Protein AF-A0A352RSX2-F1 (afdb_monomer_lite)

pLDDT: mean 85.26, std 9.66, range [48.06, 96.56]

Sequence (195 aa):
MPMGDIIKSFEAGVGGTLGHIALVIGLGTMLGKMMAESGGAERIALTLIDFFGEKNVHWAMVVIAFIVGLPVFFEVGFVLLVPIAFNVAKRTNTSMVLVGIPMVAGLSVVHGLIPPHPAALLAVQAYGADMGKTIMYALIVGVPTAAIAGPLFAKLIDRHVKLPEVNPLAAQFTEEAENIKGTRQLPGFGITIFT

Structure (mmCIF, N/CA/C/O backbone):
data_AF-A0A352RSX2-F1
#
_entry.id   AF-A0A352RSX2-F1
#
loop_
_atom_site.group_PDB
_atom_site.id
_atom_site.type_symbol
_atom_site.label_atom_id
_atom_site.label_alt_id
_atom_site.label_comp_id
_atom_site.label_asym_id
_atom_site.label_entity_id
_atom_site.label_seq_id
_atom_site.pdbx_PDB_ins_code
_atom_site.Cartn_x
_atom_site.Cartn_y
_atom_site.Cartn_z
_atom_site.occupancy
_atom_site.B_iso_or_equiv
_atom_site.auth_seq_id
_atom_site.auth_comp_id
_atom_site.auth_asym_id
_atom_site.auth_atom_id
_atom_site.pdbx_PDB_model_num
ATOM 1 N N . MET A 1 1 ? -35.067 12.597 22.510 1.00 65.81 1 MET A N 1
ATOM 2 C CA . MET A 1 1 ? -33.995 12.706 23.522 1.00 65.81 1 MET A CA 1
ATOM 3 C C . MET A 1 1 ? -33.934 14.144 24.020 1.00 65.81 1 MET A C 1
ATOM 5 O O . MET A 1 1 ? -34.037 15.037 23.185 1.00 65.81 1 MET A O 1
ATOM 9 N N . PRO A 1 2 ? -33.812 14.376 25.336 1.00 87.12 2 PRO A N 1
ATOM 10 C CA . PRO A 1 2 ? -33.518 15.690 25.912 1.00 87.12 2 PRO A CA 1
ATOM 11 C C . PRO A 1 2 ? -32.184 16.256 25.402 1.00 87.12 2 PRO A C 1
ATOM 13 O O . PRO A 1 2 ? -31.258 15.502 25.118 1.00 87.12 2 PRO A O 1
ATOM 16 N N . MET A 1 3 ? -32.062 17.583 25.313 1.00 83.38 3 MET A N 1
ATOM 17 C CA . MET A 1 3 ? -30.908 18.258 24.688 1.00 83.38 3 MET A CA 1
ATOM 18 C C . MET A 1 3 ? -29.563 17.924 25.370 1.00 83.38 3 MET A C 1
ATOM 20 O O . MET A 1 3 ? -28.564 17.699 24.694 1.00 83.38 3 MET A O 1
ATOM 24 N N . GLY A 1 4 ? -29.549 17.788 26.703 1.00 83.56 4 GLY A N 1
ATOM 25 C CA . GLY A 1 4 ? -28.352 17.392 27.460 1.00 83.56 4 GLY A CA 1
ATOM 26 C C . GLY A 1 4 ? -27.937 15.925 27.277 1.00 83.56 4 GLY A C 1
ATOM 27 O O . GLY A 1 4 ? -26.754 15.605 27.384 1.00 83.56 4 GLY A O 1
ATOM 28 N N . ASP A 1 5 ? -28.879 15.041 26.942 1.00 88.62 5 ASP A N 1
ATOM 29 C CA . ASP A 1 5 ? -28.589 13.619 26.725 1.00 88.62 5 ASP A CA 1
ATOM 30 C C . ASP A 1 5 ? -27.989 13.362 25.338 1.00 88.62 5 ASP A C 1
ATOM 32 O O . ASP A 1 5 ? -27.273 12.379 25.148 1.00 88.62 5 ASP A O 1
ATOM 36 N N . ILE A 1 6 ? -28.229 14.264 24.379 1.00 91.19 6 ILE A N 1
ATOM 37 C CA . ILE A 1 6 ? -27.616 14.214 23.044 1.00 91.19 6 ILE A CA 1
ATOM 38 C C . ILE A 1 6 ? -26.100 14.398 23.158 1.00 91.19 6 ILE A C 1
ATOM 40 O O . ILE A 1 6 ? -25.346 13.595 22.612 1.00 91.19 6 ILE A O 1
ATOM 44 N N . ILE A 1 7 ? -25.657 15.409 23.915 1.00 91.31 7 ILE A N 1
ATOM 45 C CA . ILE A 1 7 ? -24.230 15.695 24.124 1.00 91.31 7 ILE A CA 1
ATOM 46 C C . ILE A 1 7 ? -23.554 14.512 24.824 1.00 91.31 7 ILE A C 1
ATOM 48 O O . ILE A 1 7 ? -22.565 13.992 24.319 1.00 91.31 7 ILE A O 1
ATOM 52 N N . LYS A 1 8 ? -24.143 14.007 25.917 1.00 91.38 8 LYS A N 1
ATOM 53 C CA . LYS A 1 8 ? -23.610 12.838 26.636 1.00 91.38 8 LYS A CA 1
ATOM 54 C C . LYS A 1 8 ? -23.543 11.577 25.776 1.00 91.38 8 LYS A C 1
ATOM 56 O O . LYS A 1 8 ? -22.565 10.840 25.855 1.00 91.38 8 LYS A O 1
ATOM 61 N N . SER A 1 9 ? -24.563 11.313 24.959 1.00 91.75 9 SER A N 1
ATOM 62 C CA . SER A 1 9 ? -24.568 10.139 24.073 1.00 91.75 9 SER A CA 1
ATOM 63 C C . SER A 1 9 ? -23.474 10.241 23.011 1.00 91.75 9 SER A C 1
ATOM 65 O O . SER A 1 9 ? -22.806 9.251 22.713 1.00 91.75 9 SER A O 1
ATOM 67 N N . PHE A 1 10 ? -23.255 11.442 22.471 1.00 91.25 10 PHE A N 1
ATOM 68 C CA . PHE A 1 10 ? -22.177 11.702 21.525 1.00 91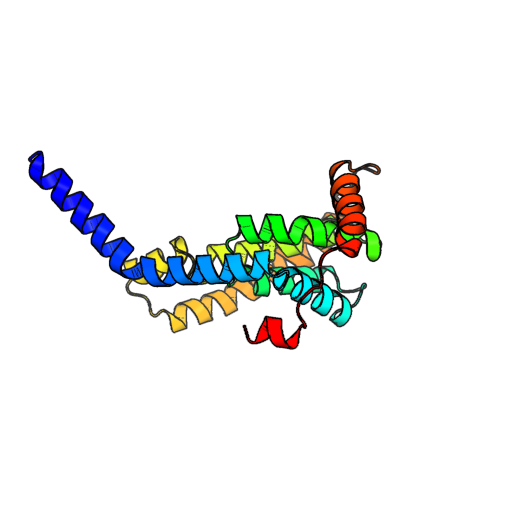.25 10 PHE A CA 1
ATOM 69 C C . PHE A 1 10 ? -20.799 11.536 22.177 1.00 91.25 10 PHE A C 1
ATOM 71 O O . PHE A 1 10 ? -19.967 10.798 21.654 1.00 91.25 10 PHE A O 1
ATOM 78 N N . GLU A 1 11 ? -20.573 12.156 23.338 1.00 91.50 11 GLU A N 1
ATOM 79 C CA . GLU A 1 11 ? -19.320 12.041 24.095 1.00 91.50 11 GLU A CA 1
ATOM 80 C C . GLU A 1 11 ? -19.005 10.588 24.458 1.00 91.50 11 GLU A C 1
ATOM 82 O O . GLU A 1 11 ? -17.869 10.151 24.293 1.00 91.50 11 GLU A O 1
ATOM 87 N N . ALA A 1 12 ? -20.003 9.814 24.891 1.00 89.69 12 ALA A N 1
ATOM 88 C CA . ALA A 1 12 ? -19.823 8.404 25.218 1.00 89.69 12 ALA A CA 1
ATOM 89 C C . ALA A 1 12 ? -19.479 7.564 23.976 1.00 89.69 12 ALA A C 1
ATOM 91 O O . ALA A 1 12 ? -18.555 6.751 24.020 1.00 89.69 12 ALA A O 1
ATOM 92 N N . GLY A 1 13 ? -20.184 7.774 22.857 1.00 87.94 13 GLY A N 1
ATOM 93 C CA . GLY A 1 13 ? -19.938 7.039 21.614 1.00 87.94 13 GLY A CA 1
ATOM 94 C C . GLY A 1 13 ? -18.572 7.357 21.001 1.00 87.94 13 GLY A C 1
ATOM 95 O O . GLY A 1 13 ? -17.783 6.454 20.706 1.00 87.94 13 GLY A O 1
ATOM 96 N N . VAL A 1 14 ? -18.258 8.646 20.857 1.00 88.00 14 VAL A N 1
ATOM 97 C CA . VAL A 1 14 ? -16.978 9.111 20.305 1.00 88.00 14 VAL A CA 1
ATOM 98 C C . VAL A 1 14 ? -15.828 8.794 21.256 1.00 88.00 14 VAL A C 1
ATOM 100 O O . VAL A 1 14 ? -14.809 8.267 20.815 1.00 88.00 14 VAL A O 1
ATOM 103 N N . GLY A 1 15 ? -15.993 9.049 22.555 1.00 87.19 15 GLY A N 1
ATOM 104 C CA . GLY A 1 15 ? -14.982 8.787 23.576 1.00 87.19 15 GLY A CA 1
ATOM 105 C C . GLY A 1 15 ? -14.645 7.304 23.712 1.00 87.19 15 GLY A C 1
ATOM 106 O O . GLY A 1 15 ? -13.470 6.957 23.782 1.00 87.19 15 GLY A O 1
ATOM 107 N N . GLY A 1 16 ? -15.647 6.419 23.667 1.00 85.12 16 GLY A N 1
ATOM 108 C CA . GLY A 1 16 ? -15.427 4.971 23.675 1.00 85.12 16 GLY A CA 1
ATOM 109 C C . GLY A 1 16 ? -14.670 4.489 22.435 1.00 85.12 16 GLY A C 1
ATOM 110 O O . GLY A 1 16 ? -13.712 3.725 22.550 1.00 85.12 16 GLY A O 1
ATOM 111 N N . THR A 1 17 ? -15.048 5.002 21.260 1.00 83.25 17 THR A N 1
ATOM 112 C CA . THR A 1 17 ? -14.392 4.665 19.990 1.00 83.25 17 THR A CA 1
ATOM 113 C C . THR A 1 17 ? -12.939 5.144 19.976 1.00 83.25 17 THR A C 1
ATOM 115 O O . THR A 1 17 ? -12.022 4.344 19.788 1.00 83.25 17 THR A O 1
ATOM 118 N N . LEU A 1 18 ? -12.708 6.436 20.235 1.00 84.31 18 LEU A N 1
ATOM 119 C CA . LEU A 1 18 ? -11.369 7.026 20.270 1.00 84.31 18 LEU A CA 1
ATOM 120 C C . LEU A 1 18 ? -10.504 6.406 21.368 1.00 84.31 18 LEU A C 1
ATOM 122 O O . LEU A 1 18 ? -9.339 6.131 21.114 1.00 84.31 18 LEU A O 1
ATOM 126 N N . GLY A 1 19 ? -11.050 6.110 22.548 1.00 81.88 19 GLY A N 1
ATOM 127 C CA . GLY A 1 19 ? -10.297 5.466 23.626 1.00 81.88 19 GLY A CA 1
ATOM 128 C C . GLY A 1 19 ? -9.659 4.135 23.209 1.00 81.88 19 GLY A C 1
ATOM 129 O O . GLY A 1 19 ? -8.552 3.829 23.642 1.00 81.88 19 GLY A O 1
ATOM 130 N N . HIS A 1 20 ? -10.316 3.376 22.326 1.00 74.62 20 HIS A N 1
ATOM 131 C CA . HIS A 1 20 ? -9.809 2.093 21.834 1.00 74.62 20 HIS A CA 1
ATOM 132 C C . HIS A 1 20 ? -8.826 2.213 20.663 1.00 74.62 20 HIS A C 1
ATOM 134 O O . HIS A 1 20 ? -7.889 1.421 20.573 1.00 74.62 20 HIS A O 1
ATOM 140 N N . ILE A 1 21 ? -9.032 3.165 19.745 1.00 80.75 21 ILE A N 1
ATOM 141 C CA . ILE A 1 21 ? -8.261 3.232 18.488 1.00 80.75 21 ILE A CA 1
ATOM 142 C C . ILE A 1 21 ? -7.236 4.372 18.437 1.00 80.75 21 ILE A C 1
ATOM 144 O O . ILE A 1 21 ? -6.302 4.305 17.640 1.00 80.75 21 ILE A O 1
ATOM 148 N N . ALA A 1 22 ? -7.366 5.411 19.269 1.00 84.06 22 ALA A N 1
ATOM 149 C CA . ALA A 1 22 ? -6.583 6.643 19.138 1.00 84.06 22 ALA A CA 1
ATOM 150 C C . ALA A 1 22 ? -5.078 6.422 19.304 1.00 84.06 22 ALA A C 1
ATOM 152 O O . ALA A 1 22 ? -4.303 7.044 18.584 1.00 84.06 22 ALA A O 1
ATOM 153 N N . LEU A 1 23 ? -4.655 5.528 20.206 1.00 83.94 23 LEU A N 1
ATOM 154 C CA . LEU A 1 23 ? -3.233 5.239 20.403 1.00 83.94 23 LEU A CA 1
ATOM 155 C C . LEU A 1 23 ? -2.621 4.590 19.158 1.00 83.94 23 LEU A C 1
ATOM 157 O O . LEU A 1 23 ? -1.583 5.030 18.675 1.00 83.94 23 LEU A O 1
ATOM 161 N N . VAL A 1 24 ? -3.285 3.563 18.627 1.00 78.94 24 VAL A N 1
ATOM 162 C CA . VAL A 1 24 ? -2.814 2.824 17.451 1.00 78.94 24 VAL A CA 1
ATOM 163 C C . VAL A 1 24 ? -2.784 3.736 16.226 1.00 78.94 24 VAL A C 1
ATOM 165 O O . VAL A 1 24 ? -1.790 3.756 15.505 1.00 78.94 24 VAL A O 1
ATOM 168 N N . ILE A 1 25 ? -3.836 4.537 16.026 1.00 79.62 25 ILE A N 1
ATOM 169 C CA . ILE A 1 25 ? -3.888 5.516 14.938 1.00 79.62 25 ILE A CA 1
ATOM 170 C C . ILE A 1 25 ? -2.788 6.554 15.117 1.00 79.62 25 ILE A C 1
ATOM 172 O O . ILE A 1 25 ? -2.003 6.736 14.196 1.00 79.62 25 ILE A O 1
ATOM 176 N N . GLY A 1 26 ? -2.688 7.197 16.283 1.00 84.81 26 GLY A N 1
ATOM 177 C CA . GLY A 1 26 ? -1.725 8.266 16.544 1.00 84.81 26 GLY A CA 1
ATOM 178 C C . GLY A 1 26 ? -0.278 7.814 16.360 1.00 84.81 26 GLY A C 1
ATOM 179 O O . GLY A 1 26 ? 0.461 8.431 15.596 1.00 84.81 26 GLY A O 1
ATOM 180 N N . LEU A 1 27 ? 0.108 6.695 16.980 1.00 85.81 27 LEU A N 1
ATOM 181 C CA . LEU A 1 27 ? 1.450 6.128 16.822 1.00 85.81 27 LEU A CA 1
ATOM 182 C C . LEU A 1 27 ? 1.709 5.669 15.383 1.00 85.81 27 LEU A C 1
ATOM 184 O O . LEU A 1 27 ? 2.777 5.941 14.840 1.00 85.81 27 LEU A O 1
ATOM 188 N N . GLY A 1 28 ? 0.724 5.036 14.738 1.00 80.75 28 GLY A N 1
ATOM 189 C CA . GLY A 1 28 ? 0.821 4.635 13.335 1.00 80.75 28 GLY A CA 1
ATOM 190 C C . GLY A 1 28 ? 0.995 5.828 12.393 1.00 80.75 28 GLY A C 1
ATOM 191 O O . GLY A 1 28 ? 1.838 5.789 11.503 1.00 80.75 28 GLY A O 1
ATOM 192 N N . THR A 1 29 ? 0.273 6.930 12.625 1.00 83.00 29 THR A N 1
ATOM 193 C CA . THR A 1 29 ? 0.419 8.154 11.818 1.00 83.00 29 THR A CA 1
ATOM 194 C C . THR A 1 29 ? 1.789 8.792 12.022 1.00 83.00 29 THR A C 1
ATOM 196 O O . THR A 1 29 ? 2.399 9.230 11.049 1.00 83.00 29 THR A O 1
ATOM 199 N N . MET A 1 30 ? 2.285 8.836 13.265 1.00 89.25 30 MET A N 1
ATOM 200 C CA . MET A 1 30 ? 3.624 9.347 13.575 1.00 89.25 30 MET A CA 1
ATOM 201 C C . MET A 1 30 ? 4.701 8.523 12.866 1.00 89.25 30 MET A C 1
ATOM 203 O O . MET A 1 30 ? 5.526 9.095 12.157 1.00 89.25 30 MET A O 1
ATOM 207 N N . LEU A 1 31 ? 4.646 7.192 12.980 1.00 85.62 31 LEU A N 1
ATOM 208 C CA . LEU A 1 31 ? 5.586 6.289 12.314 1.00 85.62 31 LEU A CA 1
ATOM 209 C C . LEU A 1 31 ? 5.524 6.440 10.789 1.00 85.62 31 LEU A C 1
ATOM 211 O O . LEU A 1 31 ? 6.553 6.625 10.144 1.00 85.62 31 LEU A O 1
ATOM 215 N N . GLY A 1 32 ? 4.321 6.436 10.208 1.00 82.88 32 GLY A N 1
ATOM 216 C CA . GLY A 1 32 ? 4.134 6.610 8.769 1.00 82.88 32 GLY A CA 1
ATOM 217 C C . GLY A 1 32 ? 4.673 7.952 8.266 1.00 82.88 32 GLY A C 1
ATOM 218 O O . GLY A 1 32 ? 5.337 8.010 7.230 1.00 82.88 32 GLY A O 1
ATOM 219 N N . LYS A 1 33 ? 4.462 9.034 9.028 1.00 85.31 33 LYS A N 1
ATOM 220 C CA . LYS A 1 33 ? 4.996 10.364 8.713 1.00 85.31 33 LYS A CA 1
ATOM 221 C C . LYS A 1 33 ? 6.519 10.407 8.818 1.00 85.31 33 LYS A C 1
ATOM 223 O O . LYS A 1 33 ? 7.158 10.928 7.910 1.00 85.31 33 LYS A O 1
ATOM 228 N N . MET A 1 34 ? 7.101 9.812 9.858 1.00 86.12 34 MET A N 1
ATOM 229 C CA . MET A 1 34 ? 8.555 9.696 10.009 1.00 86.12 34 MET A CA 1
ATOM 230 C C . MET A 1 34 ? 9.182 8.880 8.875 1.00 86.12 34 MET A C 1
ATOM 232 O O . MET A 1 34 ? 10.211 9.273 8.329 1.00 86.12 34 MET A O 1
ATOM 236 N N . MET A 1 35 ? 8.554 7.778 8.461 1.00 83.56 35 MET A N 1
ATOM 237 C CA . MET A 1 35 ? 9.022 6.959 7.339 1.00 83.56 35 MET A CA 1
ATOM 238 C C . MET A 1 35 ? 8.962 7.724 6.007 1.00 83.56 35 MET A C 1
ATOM 240 O O . MET A 1 35 ? 9.862 7.593 5.173 1.00 83.56 35 MET A O 1
ATOM 244 N N . ALA A 1 36 ? 7.929 8.552 5.823 1.00 80.50 36 ALA A N 1
ATOM 245 C CA . ALA A 1 36 ? 7.781 9.405 4.650 1.00 80.50 36 ALA A CA 1
ATOM 246 C C . ALA A 1 36 ? 8.787 10.571 4.633 1.00 80.50 36 ALA A C 1
ATOM 248 O O . ALA A 1 36 ? 9.382 10.863 3.598 1.00 80.50 36 ALA A O 1
ATOM 249 N N . GLU A 1 37 ? 9.020 11.226 5.773 1.00 83.12 37 GLU A N 1
ATOM 250 C CA . GLU A 1 37 ? 9.933 12.373 5.878 1.00 83.12 37 GLU A CA 1
ATOM 251 C C . GLU A 1 37 ? 11.409 11.983 5.943 1.00 83.12 37 GLU A C 1
ATOM 253 O O . GLU A 1 37 ? 12.264 12.724 5.461 1.00 83.12 37 GLU A O 1
ATOM 258 N N . SER A 1 38 ? 11.737 10.813 6.481 1.00 83.19 38 SER A N 1
ATOM 259 C CA . SER A 1 38 ? 13.117 10.315 6.498 1.00 83.19 38 SER A CA 1
ATOM 260 C C . SER A 1 38 ? 13.607 9.867 5.119 1.00 83.19 38 SER A C 1
ATOM 262 O O . SER A 1 38 ? 14.806 9.689 4.928 1.00 83.19 38 SER A O 1
ATOM 264 N N . GLY A 1 39 ? 12.705 9.656 4.154 1.00 83.06 39 GLY A N 1
ATOM 265 C CA . GLY A 1 39 ? 13.034 8.985 2.893 1.00 83.06 39 GLY A CA 1
ATOM 266 C C . GLY A 1 39 ? 13.237 7.473 3.056 1.00 83.06 39 GLY A C 1
ATOM 267 O O . GLY A 1 39 ? 13.688 6.804 2.128 1.00 83.06 39 GLY A O 1
ATOM 268 N N . GLY A 1 40 ? 12.892 6.901 4.215 1.00 83.88 40 GLY A N 1
ATOM 269 C CA . GLY A 1 40 ? 12.976 5.462 4.451 1.00 83.88 40 GLY A CA 1
ATOM 270 C C . GLY A 1 40 ? 12.119 4.661 3.467 1.00 83.88 40 GLY A C 1
ATOM 271 O O . GLY A 1 40 ? 12.591 3.710 2.845 1.00 83.88 40 GLY A O 1
ATOM 272 N N . ALA A 1 41 ? 10.885 5.107 3.229 1.00 82.81 41 ALA A N 1
ATOM 273 C CA . ALA A 1 41 ? 10.004 4.479 2.246 1.00 82.81 41 ALA A CA 1
ATOM 274 C C . ALA A 1 41 ? 10.626 4.445 0.832 1.00 82.81 41 ALA A C 1
ATOM 276 O O . ALA A 1 41 ? 10.546 3.432 0.136 1.00 82.81 41 ALA A O 1
ATOM 277 N N . GLU A 1 42 ? 11.310 5.524 0.435 1.00 83.38 42 GLU A N 1
ATOM 278 C CA . GLU A 1 42 ? 12.032 5.613 -0.838 1.00 83.38 42 GLU A CA 1
ATOM 279 C C . GLU A 1 42 ? 13.225 4.653 -0.879 1.00 83.38 42 GLU A C 1
ATOM 281 O O . GLU A 1 42 ? 13.413 3.929 -1.860 1.00 83.38 42 GLU A O 1
ATOM 286 N N . ARG A 1 43 ? 13.993 4.568 0.213 1.00 86.00 43 ARG A N 1
ATOM 287 C CA . ARG A 1 43 ? 15.106 3.621 0.327 1.00 86.00 43 ARG A CA 1
ATOM 288 C C . ARG A 1 43 ? 14.641 2.170 0.201 1.00 86.00 43 ARG A C 1
ATOM 290 O O . ARG A 1 43 ? 15.293 1.395 -0.504 1.00 86.00 43 ARG A O 1
ATOM 297 N N . ILE A 1 44 ? 13.542 1.802 0.866 1.00 85.56 44 ILE A N 1
ATOM 298 C CA . ILE A 1 44 ? 12.946 0.460 0.773 1.00 85.56 44 ILE A CA 1
ATOM 299 C C . ILE A 1 44 ? 12.552 0.169 -0.672 1.00 85.56 44 ILE A C 1
ATOM 301 O O . ILE A 1 44 ? 12.925 -0.876 -1.205 1.00 85.56 44 ILE A O 1
ATOM 305 N N . ALA A 1 45 ? 11.845 1.106 -1.309 1.00 82.06 45 ALA A N 1
ATOM 306 C CA . ALA A 1 45 ? 11.388 0.945 -2.678 1.00 82.06 45 ALA A CA 1
ATOM 307 C C . ALA A 1 45 ? 12.562 0.684 -3.628 1.00 82.06 45 ALA A C 1
ATOM 309 O O . ALA A 1 45 ? 12.588 -0.353 -4.290 1.00 82.06 45 ALA A O 1
ATOM 310 N N . LEU A 1 46 ? 13.566 1.569 -3.639 1.00 84.12 46 LEU A N 1
ATOM 311 C CA . LEU A 1 46 ? 14.740 1.444 -4.509 1.00 84.12 46 LEU A CA 1
ATOM 312 C C . LEU A 1 46 ? 15.493 0.128 -4.279 1.00 84.12 46 LEU A C 1
ATOM 314 O O . LEU A 1 46 ? 15.831 -0.557 -5.239 1.00 84.12 46 LEU A O 1
ATOM 318 N N . THR A 1 47 ? 15.677 -0.271 -3.017 1.00 86.00 47 THR A N 1
ATOM 319 C CA . THR A 1 47 ? 16.370 -1.526 -2.681 1.00 86.00 47 THR A CA 1
ATOM 320 C C . THR A 1 47 ? 15.610 -2.750 -3.202 1.00 86.00 47 THR A C 1
ATOM 322 O O . THR A 1 47 ? 16.218 -3.680 -3.726 1.00 86.00 47 THR A O 1
ATOM 325 N N . LEU A 1 48 ? 14.277 -2.759 -3.092 1.00 85.50 48 LEU A N 1
ATOM 326 C CA . LEU A 1 48 ? 13.451 -3.861 -3.590 1.00 85.50 48 LEU A CA 1
ATOM 327 C C . LEU A 1 48 ? 13.399 -3.905 -5.119 1.00 85.50 48 LEU A C 1
ATOM 329 O O . LEU A 1 48 ? 13.399 -4.993 -5.689 1.00 85.50 48 LEU A O 1
ATOM 333 N N . ILE A 1 49 ? 13.396 -2.752 -5.788 1.00 85.50 49 ILE A N 1
ATOM 334 C CA . ILE A 1 49 ? 13.486 -2.681 -7.253 1.00 85.50 49 ILE A CA 1
ATOM 335 C C . ILE A 1 49 ? 14.802 -3.294 -7.735 1.00 85.50 49 ILE A C 1
ATOM 337 O O . ILE A 1 49 ? 14.785 -4.144 -8.626 1.00 85.50 49 ILE A O 1
ATOM 341 N N . ASP A 1 50 ? 15.920 -2.917 -7.111 1.00 85.12 50 ASP A N 1
ATOM 342 C CA . ASP A 1 50 ? 17.240 -3.450 -7.453 1.00 85.12 50 ASP A CA 1
ATOM 343 C C . ASP A 1 50 ? 17.329 -4.962 -7.162 1.00 85.12 50 ASP A C 1
ATOM 345 O O . ASP A 1 50 ? 17.927 -5.709 -7.935 1.00 85.12 50 ASP A O 1
ATOM 349 N N . PHE A 1 51 ? 16.682 -5.437 -6.090 1.00 87.38 51 PHE A N 1
ATOM 350 C CA . PHE A 1 51 ? 16.647 -6.857 -5.724 1.00 87.38 51 PHE A CA 1
ATOM 351 C C . PHE A 1 51 ? 15.813 -7.722 -6.684 1.00 87.38 51 PHE A C 1
ATOM 353 O O . PHE A 1 51 ? 16.258 -8.790 -7.102 1.00 87.38 51 PHE A O 1
ATOM 360 N N . PHE A 1 52 ? 14.600 -7.289 -7.042 1.00 87.19 52 PHE A N 1
ATOM 361 C CA . PHE A 1 52 ? 13.726 -8.034 -7.962 1.00 87.19 52 PHE A CA 1
ATOM 362 C C . PHE A 1 52 ? 14.205 -7.967 -9.420 1.00 87.19 52 PHE A C 1
ATOM 364 O O . PHE A 1 52 ? 13.907 -8.869 -10.216 1.00 87.19 52 PHE A O 1
ATOM 371 N N . GLY A 1 53 ? 14.928 -6.900 -9.765 1.00 82.31 53 GLY A N 1
ATOM 372 C CA . GLY A 1 53 ? 15.425 -6.621 -11.102 1.00 82.31 53 GLY A CA 1
ATOM 373 C C . GLY A 1 53 ? 14.354 -6.082 -12.055 1.00 82.31 53 GLY A C 1
ATOM 374 O O . GLY A 1 53 ? 13.145 -6.226 -11.855 1.00 82.31 53 GLY A O 1
ATOM 375 N N . GLU A 1 54 ? 14.813 -5.493 -13.159 1.00 80.12 54 GLU A N 1
ATOM 376 C CA . GLU A 1 54 ? 13.971 -4.751 -14.112 1.00 80.12 54 GLU A CA 1
ATOM 377 C C . GLU A 1 54 ? 12.852 -5.605 -14.731 1.00 80.12 54 GLU A C 1
ATOM 379 O O . GLU A 1 54 ? 11.740 -5.133 -14.957 1.00 80.12 54 GLU A O 1
ATOM 384 N N . LYS A 1 55 ? 13.106 -6.903 -14.944 1.00 83.38 55 LYS A N 1
ATOM 385 C CA . LYS A 1 55 ? 12.130 -7.829 -15.546 1.00 83.38 55 LYS A CA 1
ATOM 386 C C . LYS A 1 55 ? 10.906 -8.080 -14.661 1.00 83.38 55 LYS A C 1
ATOM 388 O O . LYS A 1 55 ? 9.848 -8.429 -15.182 1.00 83.38 55 LYS A O 1
ATOM 393 N N . ASN A 1 56 ? 11.036 -7.908 -13.344 1.00 89.00 56 ASN A N 1
ATOM 394 C CA . ASN A 1 56 ? 9.994 -8.225 -12.365 1.00 89.00 56 ASN A CA 1
ATOM 395 C C . ASN A 1 56 ? 9.456 -6.982 -11.655 1.00 89.00 56 ASN A C 1
ATOM 397 O O . ASN A 1 56 ? 8.877 -7.093 -10.575 1.00 89.00 56 ASN A O 1
ATOM 401 N N . VAL A 1 57 ? 9.599 -5.803 -12.267 1.00 89.19 57 VAL A N 1
ATOM 402 C CA . VAL A 1 57 ? 9.232 -4.530 -11.635 1.00 89.19 57 VAL A CA 1
ATOM 403 C C . VAL A 1 57 ? 7.772 -4.496 -11.168 1.00 89.19 57 VAL A C 1
ATOM 405 O O . VAL A 1 57 ? 7.480 -3.994 -10.093 1.00 89.19 57 VAL A O 1
ATOM 408 N N . HIS A 1 58 ? 6.857 -5.122 -11.909 1.00 91.56 58 HIS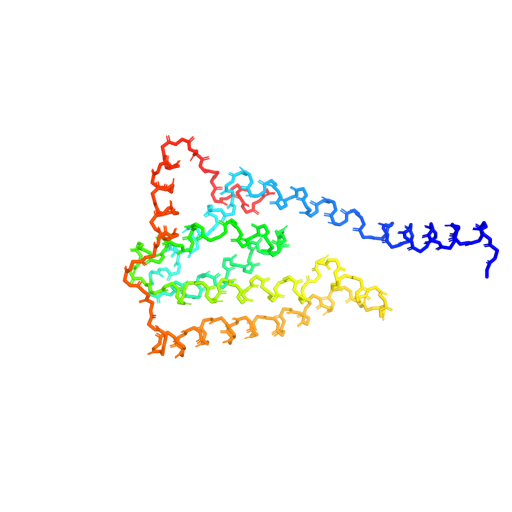 A N 1
ATOM 409 C CA . HIS A 1 58 ? 5.442 -5.236 -11.545 1.00 91.56 58 HIS A CA 1
ATOM 410 C C . HIS A 1 58 ? 5.231 -5.990 -10.221 1.00 91.56 58 HIS A C 1
ATOM 412 O O . HIS A 1 58 ? 4.387 -5.605 -9.416 1.00 91.56 58 HIS A O 1
ATOM 418 N N . TRP A 1 59 ? 6.020 -7.037 -9.962 1.00 94.31 59 TRP A N 1
ATOM 419 C CA . TRP A 1 59 ? 6.009 -7.744 -8.678 1.00 94.31 59 TRP A CA 1
ATOM 420 C C . TRP A 1 59 ? 6.707 -6.945 -7.581 1.00 94.31 59 TRP A C 1
ATOM 422 O O . TRP A 1 59 ? 6.214 -6.900 -6.457 1.00 94.31 59 TRP A O 1
ATOM 432 N N . ALA A 1 60 ? 7.807 -6.264 -7.907 1.00 92.94 60 ALA A N 1
ATOM 433 C CA . ALA A 1 60 ? 8.472 -5.376 -6.960 1.00 92.94 60 ALA A CA 1
ATOM 434 C C . ALA A 1 60 ? 7.496 -4.302 -6.457 1.00 92.94 60 ALA A C 1
ATOM 436 O O . ALA A 1 60 ? 7.368 -4.103 -5.254 1.00 92.94 60 ALA A O 1
ATOM 437 N N . MET A 1 61 ? 6.731 -3.681 -7.359 1.00 94.38 61 MET A N 1
ATOM 438 C CA . MET A 1 61 ? 5.797 -2.611 -7.013 1.00 94.38 61 MET A CA 1
ATOM 439 C C . MET A 1 61 ? 4.671 -3.058 -6.085 1.00 94.38 61 MET A C 1
ATOM 441 O O . MET A 1 61 ? 4.342 -2.314 -5.165 1.00 94.38 61 MET A O 1
ATOM 445 N N . VAL A 1 62 ? 4.099 -4.256 -6.272 1.00 95.56 62 VAL A N 1
ATOM 446 C CA . VAL A 1 62 ? 3.062 -4.740 -5.344 1.00 95.56 62 VAL A CA 1
ATOM 447 C C . VAL A 1 62 ? 3.645 -5.022 -3.960 1.00 95.56 62 VAL A C 1
ATOM 449 O O . VAL A 1 62 ? 3.018 -4.689 -2.962 1.00 95.56 62 VAL A O 1
ATOM 452 N N . VAL A 1 63 ? 4.865 -5.567 -3.881 1.00 94.38 63 VAL A N 1
ATOM 453 C CA . VAL A 1 63 ? 5.543 -5.851 -2.605 1.00 94.38 63 VAL A CA 1
ATOM 454 C C . VAL A 1 63 ? 5.931 -4.558 -1.891 1.00 94.38 63 VAL A C 1
ATOM 456 O O . VAL A 1 63 ? 5.699 -4.427 -0.693 1.00 94.38 63 VAL A O 1
ATOM 459 N N . ILE A 1 64 ? 6.464 -3.580 -2.625 1.00 92.69 64 ILE A N 1
ATOM 460 C CA . ILE A 1 64 ? 6.790 -2.248 -2.103 1.00 92.69 64 ILE A CA 1
ATOM 461 C C . ILE A 1 64 ? 5.534 -1.586 -1.554 1.00 92.69 64 ILE A C 1
ATOM 463 O O . ILE A 1 64 ? 5.537 -1.134 -0.414 1.00 92.69 64 ILE A O 1
ATOM 467 N N . ALA A 1 65 ? 4.452 -1.574 -2.333 1.00 93.50 65 ALA A N 1
ATOM 468 C CA . ALA A 1 65 ? 3.168 -1.040 -1.904 1.00 93.50 65 ALA A CA 1
ATOM 469 C C . ALA A 1 65 ? 2.636 -1.744 -0.652 1.00 93.50 65 ALA A C 1
ATOM 471 O O . ALA A 1 65 ? 2.106 -1.088 0.239 1.00 93.50 65 ALA A O 1
ATOM 472 N N . PHE A 1 66 ? 2.818 -3.059 -0.555 1.00 91.88 66 PHE A N 1
ATOM 473 C CA . PHE A 1 66 ? 2.398 -3.823 0.610 1.00 91.88 66 PHE A CA 1
ATOM 474 C C . PHE A 1 66 ? 3.197 -3.444 1.865 1.00 91.88 66 PHE A C 1
ATOM 476 O O . PHE A 1 66 ? 2.621 -3.185 2.914 1.00 91.88 66 PHE A O 1
ATOM 483 N N . ILE A 1 67 ? 4.526 -3.366 1.753 1.00 90.00 67 ILE A N 1
ATOM 484 C CA . ILE A 1 67 ? 5.421 -3.054 2.878 1.00 90.00 67 ILE A CA 1
ATOM 485 C C . ILE A 1 67 ? 5.268 -1.597 3.313 1.00 90.00 67 ILE A C 1
ATOM 487 O O . ILE A 1 67 ? 5.121 -1.325 4.499 1.00 90.00 67 ILE A O 1
ATOM 491 N N . VAL A 1 68 ? 5.278 -0.661 2.362 1.00 88.69 68 VAL A N 1
ATOM 492 C CA . VAL A 1 68 ? 5.157 0.779 2.630 1.00 88.69 68 VAL A CA 1
ATOM 493 C C . VAL A 1 68 ? 3.741 1.138 3.087 1.00 88.69 68 VAL A C 1
ATOM 495 O O . VAL A 1 68 ? 3.583 2.019 3.926 1.00 88.69 68 VAL A O 1
ATOM 498 N N . GLY A 1 69 ? 2.716 0.446 2.584 1.00 88.12 69 GLY A N 1
ATOM 499 C CA . GLY A 1 69 ? 1.315 0.682 2.941 1.00 88.12 69 GLY A CA 1
ATOM 500 C C . GLY A 1 69 ? 0.905 0.169 4.323 1.00 88.12 69 GLY A C 1
ATOM 501 O O . GLY A 1 69 ? -0.130 0.581 4.833 1.00 88.12 69 GLY A O 1
ATOM 502 N N . LEU A 1 70 ? 1.686 -0.715 4.955 1.00 87.81 70 LEU A N 1
ATOM 503 C CA . LEU A 1 70 ? 1.392 -1.180 6.318 1.00 87.81 70 LEU A CA 1
ATOM 504 C C . LEU A 1 70 ? 1.505 -0.045 7.356 1.00 87.81 70 LEU A C 1
ATOM 506 O O . LEU A 1 70 ? 0.558 0.148 8.120 1.00 87.81 70 LEU A O 1
ATOM 510 N N . PRO A 1 71 ? 2.611 0.725 7.399 1.00 80.81 71 PRO A N 1
ATOM 511 C CA . PRO A 1 71 ? 2.734 1.869 8.300 1.00 80.81 71 PRO A CA 1
ATOM 512 C C . PRO A 1 71 ? 2.127 3.166 7.741 1.00 80.81 71 PRO A C 1
ATOM 514 O O . PRO A 1 71 ? 1.853 4.084 8.510 1.00 80.81 71 PRO A O 1
ATOM 517 N N . VAL A 1 72 ? 1.930 3.282 6.422 1.00 82.06 72 VAL A N 1
ATOM 518 C CA . VAL A 1 72 ? 1.484 4.528 5.777 1.00 82.06 72 VAL A CA 1
ATOM 519 C C . VAL A 1 72 ? 0.057 4.402 5.248 1.00 82.06 72 VAL A C 1
ATOM 521 O O . VAL A 1 72 ? -0.304 3.425 4.604 1.00 82.06 72 VAL A O 1
ATOM 524 N N . PHE A 1 73 ? -0.761 5.434 5.464 1.00 83.62 73 PHE A N 1
ATOM 525 C CA . PHE A 1 73 ? -2.105 5.522 4.884 1.00 83.62 73 PHE A CA 1
ATOM 526 C C . PHE A 1 73 ? -2.079 5.465 3.357 1.00 83.62 73 PHE A C 1
ATOM 528 O O . PHE A 1 73 ? -1.120 5.927 2.744 1.00 83.62 73 PHE A O 1
ATOM 535 N N . PHE A 1 74 ? -3.155 4.963 2.741 1.00 89.44 74 PHE A N 1
ATOM 536 C CA . PHE A 1 74 ? -3.247 4.830 1.284 1.00 89.44 74 PHE A CA 1
ATOM 537 C C . PHE A 1 74 ? -2.853 6.118 0.557 1.00 89.44 74 PHE A C 1
ATOM 539 O O . PHE A 1 74 ? -1.998 6.087 -0.318 1.00 89.44 74 PHE A O 1
ATOM 546 N N . GLU A 1 75 ? -3.432 7.252 0.954 1.00 88.44 75 GLU A N 1
ATOM 547 C CA . GLU A 1 75 ? -3.200 8.545 0.304 1.00 88.44 75 GLU A CA 1
ATOM 548 C C . GLU A 1 75 ? -1.741 8.994 0.424 1.00 88.44 75 GLU A C 1
ATOM 550 O O . GLU A 1 75 ? -1.117 9.380 -0.562 1.00 88.44 75 GLU A O 1
ATOM 555 N N . VAL A 1 76 ? -1.171 8.888 1.626 1.00 86.50 76 VAL A N 1
ATOM 556 C CA . VAL A 1 76 ? 0.217 9.285 1.888 1.00 86.50 76 VAL A CA 1
ATOM 557 C C . VAL A 1 76 ? 1.187 8.350 1.158 1.00 86.50 76 VAL A C 1
ATOM 559 O O . VAL A 1 76 ? 2.142 8.813 0.539 1.00 86.50 76 VAL A O 1
ATOM 562 N N . GLY A 1 77 ? 0.923 7.043 1.178 1.00 88.44 77 GLY A N 1
ATOM 563 C CA . GLY A 1 77 ? 1.731 6.033 0.500 1.00 88.44 77 GLY A CA 1
ATOM 564 C C . GLY A 1 77 ? 1.655 6.179 -1.015 1.00 88.44 77 GLY A C 1
ATOM 565 O O . GLY A 1 77 ? 2.672 6.079 -1.693 1.00 88.44 77 GLY A O 1
ATOM 566 N N . PHE A 1 78 ? 0.475 6.496 -1.548 1.00 91.94 78 PHE A N 1
ATOM 567 C CA . PHE A 1 78 ? 0.272 6.779 -2.963 1.00 91.94 78 PHE A CA 1
ATOM 568 C C . PHE A 1 78 ? 1.081 7.999 -3.405 1.00 91.94 78 PHE A C 1
ATOM 570 O O . PHE A 1 78 ? 1.890 7.888 -4.322 1.00 91.94 78 PHE A O 1
ATOM 577 N N . VAL A 1 79 ? 0.931 9.139 -2.722 1.00 88.38 79 VAL A N 1
ATOM 578 C CA . VAL A 1 79 ? 1.674 10.368 -3.050 1.00 88.38 79 VAL A CA 1
ATOM 579 C C . VAL A 1 79 ? 3.185 10.147 -2.963 1.00 88.38 79 VAL A C 1
ATOM 581 O O . VAL A 1 79 ? 3.924 10.646 -3.807 1.00 88.38 79 VAL A O 1
ATOM 584 N N . LEU A 1 80 ? 3.649 9.356 -1.992 1.00 87.50 80 LEU A N 1
ATOM 585 C CA . LEU A 1 80 ? 5.064 9.032 -1.836 1.00 87.50 80 LEU A CA 1
ATOM 586 C C . LEU A 1 80 ? 5.595 8.120 -2.949 1.00 87.50 80 LEU A C 1
ATOM 588 O O . LEU A 1 80 ? 6.704 8.321 -3.441 1.00 87.50 80 LEU A O 1
ATOM 592 N N . LEU A 1 81 ? 4.834 7.094 -3.333 1.00 89.94 81 LEU A N 1
ATOM 593 C CA . LEU A 1 81 ? 5.286 6.093 -4.297 1.00 89.94 81 LEU A CA 1
ATOM 594 C C . LEU A 1 81 ? 5.120 6.547 -5.751 1.00 89.94 81 LEU A C 1
ATOM 596 O O . LEU A 1 81 ? 5.828 6.031 -6.611 1.00 89.94 81 LEU A O 1
ATOM 600 N N . VAL A 1 82 ? 4.246 7.513 -6.051 1.00 91.31 82 VAL A N 1
ATOM 601 C CA . VAL A 1 82 ? 4.011 8.005 -7.421 1.00 91.31 82 VAL A CA 1
ATOM 602 C C . VAL A 1 82 ? 5.295 8.510 -8.108 1.00 91.31 82 VAL A C 1
ATOM 604 O O . VAL A 1 82 ? 5.595 8.018 -9.201 1.00 91.31 82 VAL A O 1
ATOM 607 N N . PRO A 1 83 ? 6.106 9.409 -7.512 1.00 87.50 83 PRO A N 1
ATOM 608 C CA . PRO A 1 83 ? 7.361 9.854 -8.124 1.00 87.50 83 PRO A CA 1
ATOM 609 C C . PRO A 1 83 ? 8.350 8.705 -8.351 1.00 87.50 83 PRO A C 1
ATOM 611 O O . PRO A 1 83 ? 9.027 8.647 -9.381 1.00 87.50 83 PRO A O 1
ATOM 614 N N . ILE A 1 84 ? 8.403 7.754 -7.413 1.00 87.69 84 ILE A N 1
ATOM 615 C CA . ILE A 1 84 ? 9.251 6.562 -7.514 1.00 87.69 84 ILE A CA 1
ATOM 616 C C . ILE A 1 84 ? 8.771 5.690 -8.674 1.00 87.69 84 ILE A C 1
ATOM 618 O O . ILE A 1 84 ? 9.575 5.289 -9.508 1.00 87.69 84 ILE A O 1
ATOM 622 N N . ALA A 1 85 ? 7.465 5.454 -8.786 1.00 90.69 85 ALA A N 1
ATOM 623 C CA . ALA A 1 85 ? 6.862 4.671 -9.853 1.00 90.69 85 ALA A CA 1
ATOM 624 C C . ALA A 1 85 ? 7.158 5.272 -11.238 1.00 90.69 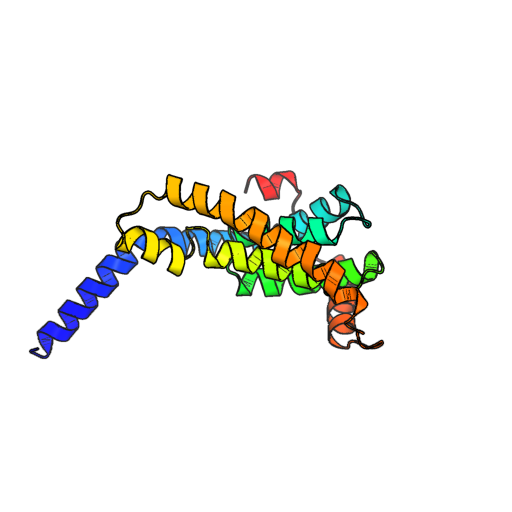85 ALA A C 1
ATOM 626 O O . ALA A 1 85 ? 7.589 4.547 -12.134 1.00 90.69 85 ALA A O 1
ATOM 627 N N . PHE A 1 86 ? 7.030 6.593 -11.407 1.00 89.62 86 PHE A N 1
ATOM 628 C CA . PHE A 1 86 ? 7.403 7.259 -12.660 1.00 89.62 86 PHE A CA 1
ATOM 629 C C . PHE A 1 86 ? 8.898 7.127 -12.976 1.00 89.62 86 PHE A C 1
ATOM 631 O O . PHE A 1 86 ? 9.265 6.823 -14.113 1.00 89.62 86 PHE A O 1
ATOM 638 N N . ASN A 1 87 ? 9.770 7.293 -11.977 1.00 85.44 87 ASN A N 1
ATOM 639 C CA . ASN A 1 87 ? 11.210 7.102 -12.161 1.00 85.44 87 ASN A CA 1
ATOM 640 C C . ASN A 1 87 ? 11.562 5.669 -12.543 1.00 85.44 87 ASN A C 1
ATOM 642 O O . ASN A 1 87 ? 12.421 5.444 -13.391 1.00 85.44 87 ASN A O 1
ATOM 646 N N . VAL A 1 88 ? 10.904 4.695 -11.930 1.00 86.25 88 VAL A N 1
ATOM 647 C CA . VAL A 1 88 ? 11.121 3.275 -12.194 1.00 86.25 88 VAL A CA 1
ATOM 648 C C . VAL A 1 88 ? 10.646 2.908 -13.587 1.00 86.25 88 VAL A C 1
ATOM 650 O O . VAL A 1 88 ? 11.405 2.277 -14.321 1.00 86.25 88 VAL A O 1
ATOM 653 N N . ALA A 1 89 ? 9.455 3.356 -13.986 1.00 88.44 89 ALA A N 1
ATOM 654 C CA . ALA A 1 89 ? 8.934 3.174 -15.337 1.00 88.44 89 ALA A CA 1
ATOM 655 C C . ALA A 1 89 ? 9.913 3.730 -16.387 1.00 88.44 89 ALA A C 1
ATOM 657 O O . ALA A 1 89 ? 10.296 3.016 -17.312 1.00 88.44 89 ALA A O 1
ATOM 658 N N . LYS A 1 90 ? 10.418 4.959 -16.182 1.00 85.62 90 LYS A N 1
ATOM 659 C CA . LYS A 1 90 ? 11.409 5.599 -17.067 1.00 85.62 90 LYS A CA 1
ATOM 660 C C . LYS A 1 90 ? 12.744 4.846 -17.094 1.00 85.62 90 LYS A C 1
ATOM 662 O O . LYS A 1 90 ? 13.251 4.553 -18.169 1.00 85.62 90 LYS A O 1
ATOM 667 N N . ARG A 1 91 ? 13.308 4.508 -15.927 1.00 83.50 91 ARG A N 1
ATOM 668 C CA . ARG A 1 91 ? 14.612 3.826 -15.807 1.00 83.50 91 ARG A CA 1
ATOM 669 C C . ARG A 1 91 ? 14.605 2.425 -16.409 1.00 83.50 91 ARG A C 1
ATOM 671 O O . ARG A 1 91 ? 15.568 2.048 -17.058 1.00 83.50 91 ARG A O 1
ATOM 678 N N . THR A 1 92 ? 13.533 1.671 -16.182 1.00 83.94 92 THR A N 1
ATOM 679 C CA . THR A 1 92 ? 13.391 0.285 -16.663 1.00 83.94 92 THR A CA 1
ATOM 680 C C . THR A 1 92 ? 12.778 0.197 -18.060 1.00 83.94 92 THR A C 1
ATOM 682 O O . THR A 1 92 ? 12.607 -0.902 -18.584 1.00 83.94 92 THR A O 1
ATOM 685 N N . ASN A 1 93 ? 12.431 1.342 -18.660 1.00 84.88 93 ASN A N 1
ATOM 686 C CA . ASN A 1 93 ? 11.699 1.439 -19.920 1.00 84.88 93 ASN A CA 1
ATOM 687 C C . ASN A 1 93 ? 10.432 0.556 -19.932 1.00 84.88 93 ASN A C 1
ATOM 689 O O . ASN A 1 93 ? 10.131 -0.131 -20.909 1.00 84.88 93 ASN A O 1
ATOM 693 N N . THR A 1 94 ? 9.714 0.533 -18.805 1.00 87.31 94 THR A N 1
ATOM 694 C CA . THR A 1 94 ? 8.471 -0.225 -18.638 1.00 87.31 94 THR A CA 1
ATOM 695 C C . THR A 1 94 ? 7.263 0.702 -18.667 1.00 87.31 94 THR A C 1
ATOM 697 O O . THR A 1 94 ? 7.325 1.870 -18.283 1.00 87.31 94 THR A O 1
ATOM 700 N N . SER A 1 95 ? 6.133 0.172 -19.131 1.00 90.12 95 SER A N 1
ATOM 701 C CA . SER A 1 95 ? 4.863 0.897 -19.147 1.00 90.12 95 SER A CA 1
ATOM 702 C C . SER A 1 95 ? 4.428 1.286 -17.734 1.00 90.12 95 SER A C 1
ATOM 704 O O . SER A 1 95 ? 4.472 0.472 -16.808 1.00 90.12 95 SER A O 1
ATOM 706 N N . MET A 1 96 ? 3.907 2.508 -17.583 1.00 91.31 96 MET A N 1
ATOM 707 C CA . MET A 1 96 ? 3.358 2.982 -16.310 1.00 91.31 96 MET A CA 1
ATOM 708 C C . MET A 1 96 ? 2.194 2.109 -15.820 1.00 91.31 96 MET A C 1
ATOM 710 O O . MET A 1 96 ? 1.950 2.038 -14.621 1.00 91.31 96 MET A O 1
ATOM 714 N N . VAL A 1 97 ? 1.500 1.389 -16.708 1.00 92.62 97 VAL A N 1
ATOM 715 C CA . VAL A 1 97 ? 0.447 0.435 -16.324 1.00 92.62 97 VAL A CA 1
ATOM 716 C C . VAL A 1 97 ? 1.029 -0.722 -15.506 1.00 92.62 97 VAL A C 1
ATOM 718 O O . VAL A 1 97 ? 0.469 -1.090 -14.473 1.00 92.62 97 VAL A O 1
ATOM 721 N N . LEU A 1 98 ? 2.186 -1.249 -15.918 1.00 91.56 98 LEU A N 1
ATOM 722 C CA . LEU A 1 98 ? 2.876 -2.357 -15.247 1.00 91.56 98 LEU A CA 1
ATOM 723 C C . LEU A 1 98 ? 3.504 -1.956 -13.909 1.00 91.56 98 LEU A C 1
ATOM 725 O O . LEU A 1 98 ? 3.840 -2.831 -13.117 1.00 91.56 98 LEU A O 1
ATOM 729 N N . VAL A 1 99 ? 3.650 -0.661 -13.642 1.00 93.06 99 VAL A N 1
ATOM 730 C CA . VAL A 1 99 ? 4.205 -0.136 -12.388 1.00 93.06 99 VAL A CA 1
ATOM 731 C C . VAL A 1 99 ? 3.087 0.368 -11.471 1.00 93.06 99 VAL A C 1
ATOM 733 O O . VAL A 1 99 ? 2.999 -0.015 -10.305 1.00 93.06 99 VAL A O 1
ATOM 736 N N . GLY A 1 100 ? 2.195 1.193 -12.015 1.00 93.69 100 GLY A N 1
ATOM 737 C CA . GLY A 1 100 ? 1.140 1.886 -11.289 1.00 93.69 100 GLY A CA 1
ATOM 738 C C . GLY A 1 100 ? 0.016 0.971 -10.815 1.00 93.69 100 GLY A C 1
ATOM 739 O O . GLY A 1 100 ? -0.376 1.079 -9.657 1.00 93.69 100 GLY A O 1
ATOM 740 N N . ILE A 1 101 ? -0.478 0.046 -11.652 1.00 95.56 101 ILE A N 1
ATOM 741 C CA . ILE A 1 101 ? -1.573 -0.859 -11.249 1.00 95.56 101 ILE A CA 1
ATOM 742 C C . ILE A 1 101 ? -1.159 -1.774 -10.087 1.00 95.56 101 ILE A C 1
ATOM 744 O O . ILE A 1 101 ? -1.885 -1.823 -9.093 1.00 95.56 101 ILE A O 1
ATOM 748 N N . PRO A 1 102 ? 0.002 -2.456 -10.129 1.00 95.38 102 PRO A N 1
ATOM 749 C CA . PRO A 1 102 ? 0.442 -3.272 -9.000 1.00 95.38 102 PRO A CA 1
ATOM 750 C C . PRO A 1 102 ? 0.656 -2.465 -7.718 1.00 95.38 102 PRO A C 1
ATOM 752 O O . PRO A 1 102 ? 0.321 -2.943 -6.637 1.00 95.38 102 PRO A O 1
ATOM 755 N N . MET A 1 103 ? 1.159 -1.233 -7.841 1.00 95.50 103 MET A N 1
ATOM 756 C CA . MET A 1 103 ? 1.331 -0.322 -6.712 1.00 95.50 103 MET A CA 1
ATOM 757 C C . MET A 1 103 ? -0.009 0.017 -6.046 1.00 95.50 103 MET A C 1
ATOM 759 O O . MET A 1 103 ? -0.160 -0.177 -4.841 1.00 95.50 103 MET A O 1
ATOM 763 N N . VAL A 1 104 ? -1.001 0.493 -6.809 1.00 96.12 104 VAL A N 1
ATOM 764 C CA . VAL A 1 104 ? -2.304 0.857 -6.225 1.00 96.12 104 VAL A CA 1
ATOM 765 C C . VAL A 1 104 ? -3.044 -0.366 -5.696 1.00 96.12 104 VAL A C 1
ATOM 767 O O . VAL A 1 104 ? -3.623 -0.284 -4.622 1.00 96.12 104 VAL A O 1
ATOM 770 N N . ALA A 1 105 ? -2.960 -1.515 -6.373 1.00 96.56 105 ALA A N 1
ATOM 771 C CA . ALA A 1 105 ? -3.576 -2.755 -5.904 1.00 96.56 105 ALA A CA 1
ATOM 772 C C . ALA A 1 105 ? -3.008 -3.200 -4.546 1.00 96.56 105 ALA A C 1
ATOM 774 O O . ALA A 1 105 ? -3.774 -3.539 -3.643 1.00 96.56 105 ALA A O 1
ATOM 775 N N . GLY A 1 106 ? -1.680 -3.158 -4.381 1.00 95.44 106 GLY A N 1
ATOM 776 C CA . GLY A 1 106 ? -1.026 -3.465 -3.109 1.00 95.44 106 GLY A CA 1
ATOM 777 C C . GLY A 1 106 ? -1.456 -2.511 -1.994 1.00 95.44 106 GLY A C 1
ATOM 778 O O . GLY A 1 106 ? -1.890 -2.964 -0.936 1.00 95.44 106 GLY A O 1
ATOM 779 N N . LEU A 1 107 ? -1.420 -1.198 -2.255 1.00 94.88 107 LEU A N 1
ATOM 780 C CA . LEU A 1 107 ? -1.840 -0.179 -1.288 1.00 94.88 107 LEU A CA 1
ATOM 781 C C . LEU A 1 107 ? -3.317 -0.340 -0.896 1.00 94.88 107 LEU A C 1
ATOM 783 O O . LEU A 1 107 ? -3.651 -0.253 0.283 1.00 94.88 107 LEU A O 1
ATOM 787 N N . SER A 1 108 ? -4.204 -0.598 -1.862 1.00 94.75 108 SER A N 1
ATOM 788 C CA . SER A 1 108 ? -5.641 -0.767 -1.617 1.00 94.75 108 SER A CA 1
ATOM 789 C C . SER A 1 108 ? -5.945 -1.990 -0.758 1.00 94.75 108 SER A C 1
ATOM 791 O O . SER A 1 108 ? -6.773 -1.906 0.147 1.00 94.75 108 SER A O 1
ATOM 793 N N . VAL A 1 109 ? -5.271 -3.116 -1.010 1.00 94.75 109 VAL A N 1
ATOM 794 C CA . VAL A 1 109 ? -5.438 -4.335 -0.209 1.00 94.75 109 VAL A CA 1
ATOM 795 C C . VAL A 1 109 ? -5.031 -4.087 1.237 1.00 94.75 109 VAL A C 1
ATOM 797 O O . VAL A 1 109 ? -5.802 -4.403 2.140 1.00 94.75 109 VAL A O 1
ATOM 800 N N . VAL A 1 110 ? -3.859 -3.493 1.470 1.00 92.56 110 VAL A N 1
ATOM 801 C CA . VAL A 1 110 ? -3.396 -3.227 2.838 1.00 92.56 110 VAL A CA 1
ATOM 802 C C . VAL A 1 110 ? -4.330 -2.252 3.552 1.00 92.56 110 VAL A C 1
ATOM 804 O O . VAL A 1 110 ? -4.763 -2.530 4.667 1.00 92.56 110 VAL A O 1
ATOM 807 N N . HIS A 1 111 ? -4.708 -1.161 2.884 1.00 92.06 111 HIS A N 1
ATOM 808 C CA . HIS A 1 111 ? -5.605 -0.143 3.429 1.00 92.06 111 HIS A CA 1
ATOM 809 C C . HIS A 1 111 ? -6.988 -0.693 3.806 1.00 92.06 111 HIS A C 1
ATOM 811 O O . HIS A 1 111 ? -7.540 -0.328 4.843 1.00 92.06 111 HIS A O 1
ATOM 817 N N . GLY A 1 112 ? -7.558 -1.549 2.954 1.00 89.94 112 GLY A N 1
ATOM 818 C CA . GLY A 1 112 ? -8.928 -2.031 3.110 1.00 89.94 112 GLY A CA 1
ATOM 819 C C . GLY A 1 112 ? -9.070 -3.287 3.967 1.00 89.94 112 GLY A C 1
ATOM 820 O O . GLY A 1 112 ? -10.095 -3.452 4.624 1.00 89.94 112 GLY A O 1
ATOM 821 N N . LEU A 1 113 ? -8.078 -4.182 3.953 1.00 89.81 113 LEU A N 1
ATOM 822 C CA . LEU A 1 113 ? -8.219 -5.520 4.539 1.00 89.81 113 LEU A CA 1
ATOM 823 C C . LEU A 1 113 ? -7.414 -5.729 5.818 1.00 89.81 113 LEU A C 1
ATOM 825 O O . LEU A 1 113 ? -7.806 -6.574 6.619 1.00 89.81 113 LEU A O 1
ATOM 829 N N . ILE A 1 114 ? -6.305 -5.013 6.022 1.00 89.25 114 ILE A N 1
ATOM 830 C CA . ILE A 1 114 ? -5.355 -5.334 7.092 1.00 89.25 114 ILE A CA 1
ATOM 831 C C . ILE A 1 114 ? -5.505 -4.338 8.257 1.00 89.25 114 ILE A C 1
ATOM 833 O O . ILE A 1 114 ? -5.188 -3.154 8.110 1.00 89.25 114 ILE A O 1
ATOM 837 N N . PRO A 1 115 ? -5.953 -4.783 9.448 1.00 84.94 115 PRO A N 1
ATOM 838 C CA . PRO A 1 115 ? -5.822 -3.991 10.671 1.00 84.94 115 PRO A CA 1
ATOM 839 C C . PRO A 1 115 ? -4.339 -3.651 10.917 1.00 84.94 115 PRO A C 1
ATOM 841 O O . PRO A 1 115 ? -3.492 -4.525 10.734 1.00 84.94 115 PRO A O 1
ATOM 844 N N . PRO A 1 116 ? -3.990 -2.418 11.326 1.00 78.44 116 PRO A N 1
ATOM 845 C CA . PRO A 1 116 ? -4.776 -1.551 12.206 1.00 78.44 116 PRO A CA 1
ATOM 846 C C . PRO A 1 116 ? -5.566 -0.424 11.521 1.00 78.44 116 PRO A C 1
ATOM 848 O O . PRO A 1 116 ? -5.978 0.515 12.204 1.00 78.44 116 PRO A O 1
ATOM 851 N N . HIS A 1 117 ? -5.780 -0.469 10.200 1.00 84.88 117 HIS A N 1
ATOM 852 C CA . HIS A 1 117 ? -6.476 0.619 9.507 1.00 84.88 117 HIS A CA 1
ATOM 853 C C . HIS A 1 117 ? -7.842 0.924 10.147 1.00 84.88 117 HIS A C 1
ATOM 855 O O . HIS A 1 117 ? -8.575 -0.028 10.416 1.00 84.88 117 HIS A O 1
ATOM 861 N N . PRO A 1 118 ? -8.223 2.199 10.388 1.00 81.19 118 PRO A N 1
ATOM 862 C CA . PRO A 1 118 ? -9.355 2.526 11.260 1.00 81.19 118 PRO A CA 1
ATOM 863 C C . PRO A 1 118 ? -10.649 1.800 10.889 1.00 81.19 118 PRO A C 1
ATOM 865 O O . PRO A 1 118 ? -11.300 1.239 11.760 1.00 81.19 118 PRO A O 1
ATOM 868 N N . ALA A 1 119 ? -10.989 1.729 9.600 1.00 84.12 119 ALA A N 1
ATOM 869 C CA . ALA A 1 119 ? -12.186 1.028 9.135 1.00 84.12 119 ALA A CA 1
ATOM 870 C C . ALA A 1 119 ? -12.134 -0.490 9.408 1.00 84.12 119 ALA A C 1
ATOM 872 O O . ALA A 1 119 ? -13.099 -1.057 9.920 1.00 84.12 119 ALA A O 1
ATOM 873 N N . ALA A 1 120 ? -11.002 -1.141 9.124 1.00 88.31 120 ALA A N 1
ATOM 874 C CA . ALA A 1 120 ? -10.805 -2.567 9.388 1.00 88.31 120 ALA A CA 1
ATOM 875 C C . ALA A 1 120 ? -10.768 -2.863 10.898 1.00 88.31 120 ALA A C 1
ATOM 877 O O . ALA A 1 120 ? -11.379 -3.821 11.366 1.00 88.31 120 ALA A O 1
ATOM 878 N N . LEU A 1 121 ? -10.103 -2.005 11.675 1.00 87.12 121 LEU A N 1
ATOM 879 C CA . LEU A 1 121 ? -10.013 -2.093 13.130 1.00 87.12 121 LEU A CA 1
ATOM 880 C C . LEU A 1 121 ? -11.389 -1.939 13.790 1.00 87.12 121 LEU A C 1
ATOM 882 O O . LEU A 1 121 ? -11.740 -2.732 14.662 1.00 87.12 121 LEU A O 1
ATOM 886 N N . LEU A 1 122 ? -12.187 -0.967 13.338 1.00 85.44 122 LEU A N 1
ATOM 887 C CA . LEU A 1 122 ? -13.563 -0.772 13.794 1.00 85.44 122 LEU A CA 1
ATOM 888 C C . LEU A 1 122 ? -14.434 -1.990 13.493 1.00 85.44 122 LEU A C 1
ATOM 890 O O . LEU A 1 122 ? -15.204 -2.400 14.355 1.00 85.44 122 LEU A O 1
ATOM 894 N N . ALA A 1 123 ? -14.295 -2.603 12.314 1.00 88.88 123 ALA A N 1
ATOM 895 C CA . ALA A 1 123 ? -15.028 -3.821 11.983 1.00 88.88 123 ALA A CA 1
ATOM 896 C C . ALA A 1 123 ? -14.653 -4.978 12.924 1.00 88.88 123 ALA A C 1
ATOM 898 O O . ALA A 1 123 ? -15.537 -5.613 13.494 1.00 88.88 123 ALA A O 1
ATOM 899 N N . VAL A 1 124 ? -13.355 -5.217 13.152 1.00 90.06 124 VAL A N 1
ATOM 900 C CA . VAL A 1 124 ? -12.886 -6.263 14.082 1.00 90.06 124 VAL A CA 1
ATOM 901 C C . VAL A 1 124 ? -13.472 -6.066 15.478 1.00 90.06 124 VAL A C 1
ATOM 903 O O . VAL A 1 124 ? -13.968 -7.020 16.074 1.00 90.06 124 VAL A O 1
ATOM 906 N N . GLN A 1 125 ? -13.471 -4.829 15.978 1.00 84.75 125 GLN A N 1
ATOM 907 C CA . GLN A 1 125 ? -14.016 -4.504 17.296 1.00 84.75 125 GLN A CA 1
ATOM 908 C C . GLN A 1 125 ? -15.539 -4.646 17.351 1.00 84.75 125 GLN A C 1
ATOM 910 O O . GLN A 1 125 ? -16.058 -5.260 18.280 1.00 84.75 125 GLN A O 1
ATOM 915 N N . ALA A 1 126 ? -16.256 -4.133 16.348 1.00 88.12 126 ALA A N 1
ATOM 916 C CA . ALA A 1 126 ? -17.715 -4.184 16.293 1.00 88.12 126 ALA A CA 1
ATOM 917 C C . ALA A 1 126 ? -18.255 -5.623 16.272 1.00 88.12 126 ALA A C 1
ATOM 919 O O . ALA A 1 126 ? -19.289 -5.900 16.874 1.00 88.12 126 ALA A O 1
ATOM 920 N N . TYR A 1 127 ? -17.542 -6.542 15.616 1.00 90.56 127 TYR A N 1
ATOM 921 C CA . TYR A 1 127 ? -17.902 -7.961 15.570 1.00 90.56 127 TYR A CA 1
ATOM 922 C C . TYR A 1 127 ? -17.287 -8.798 16.704 1.00 90.56 127 TYR A C 1
ATOM 924 O O . TYR A 1 127 ? -17.533 -10.002 16.762 1.00 90.56 127 TYR A O 1
ATOM 932 N N . GLY A 1 128 ? -16.484 -8.201 17.595 1.00 87.88 128 GLY A N 1
ATOM 933 C CA . GLY A 1 128 ? -15.776 -8.932 18.653 1.00 87.88 128 GLY A CA 1
ATOM 934 C C . GLY A 1 128 ? -14.818 -10.000 18.111 1.00 87.88 128 GLY A C 1
ATOM 935 O O . GLY A 1 128 ? -14.632 -11.045 18.734 1.00 87.88 128 GLY A O 1
ATOM 936 N N . ALA A 1 129 ? -14.256 -9.774 16.922 1.00 90.75 129 ALA A N 1
ATOM 937 C CA . ALA A 1 129 ? -13.383 -10.723 16.251 1.00 90.75 129 ALA A CA 1
ATOM 938 C C . ALA A 1 129 ? -11.961 -10.698 16.834 1.00 90.75 129 ALA A C 1
ATOM 940 O O . ALA A 1 129 ? -11.474 -9.683 17.332 1.00 90.75 129 ALA A O 1
ATOM 941 N N . ASP A 1 130 ? -11.264 -11.829 16.734 1.00 92.31 130 ASP A N 1
ATOM 942 C CA . ASP A 1 130 ? -9.868 -11.927 17.156 1.00 92.31 130 ASP A CA 1
ATOM 943 C C . ASP A 1 130 ? -8.947 -11.185 16.173 1.00 92.31 130 ASP A C 1
ATOM 945 O O . ASP A 1 130 ? -8.973 -11.428 14.960 1.00 92.31 130 ASP A O 1
ATOM 949 N N . MET A 1 131 ? -8.112 -10.289 16.706 1.00 88.62 131 MET A N 1
ATOM 950 C CA . MET A 1 131 ? -7.213 -9.449 15.911 1.00 88.62 131 MET A CA 1
ATOM 951 C C . MET A 1 131 ? -6.194 -10.277 15.121 1.00 88.62 131 MET A C 1
ATOM 953 O O . MET A 1 131 ? -6.002 -10.055 13.926 1.00 88.62 131 MET A O 1
ATOM 957 N N . GLY A 1 132 ? -5.563 -11.258 15.770 1.00 90.19 132 GLY A N 1
ATOM 958 C CA . GLY A 1 132 ? -4.514 -12.073 15.161 1.00 90.19 132 GLY A CA 1
ATOM 959 C C . GLY A 1 132 ? -5.055 -12.942 14.029 1.00 90.19 132 GLY A C 1
ATOM 960 O O . GLY A 1 132 ? -4.483 -12.973 12.940 1.00 90.19 132 GLY A O 1
ATOM 961 N N . LYS A 1 133 ? -6.207 -13.588 14.245 1.00 93.56 133 LYS A N 1
ATOM 962 C CA . LYS A 1 133 ? -6.894 -14.364 13.201 1.00 93.56 133 LYS A CA 1
ATOM 963 C C . LYS A 1 133 ? -7.338 -13.482 12.045 1.00 93.56 133 LYS A C 1
ATOM 965 O O . LYS A 1 133 ? -7.214 -13.900 10.898 1.00 93.56 133 LYS A O 1
ATOM 970 N N . THR A 1 134 ? -7.824 -12.274 12.326 1.00 93.38 134 THR A N 1
ATOM 971 C CA . THR A 1 134 ? -8.242 -11.355 11.263 1.00 93.38 134 THR A CA 1
ATOM 972 C C . THR A 1 134 ? -7.059 -10.933 10.404 1.00 93.38 134 THR A C 1
ATOM 974 O O . THR A 1 134 ? -7.151 -11.025 9.185 1.00 93.38 134 THR A O 1
ATOM 977 N N . ILE A 1 135 ? -5.929 -10.555 11.010 1.00 92.44 135 ILE A N 1
ATOM 978 C CA . ILE A 1 135 ? -4.697 -10.236 10.271 1.00 92.44 135 ILE A CA 1
ATOM 979 C C . ILE A 1 135 ? -4.247 -11.442 9.438 1.00 92.44 135 ILE A C 1
ATOM 981 O O . ILE A 1 135 ? -3.929 -11.296 8.260 1.00 92.44 135 ILE A O 1
ATOM 985 N N . MET A 1 136 ? -4.276 -12.648 10.010 1.00 94.25 136 MET A N 1
ATOM 986 C CA . MET A 1 136 ? -3.914 -13.870 9.291 1.00 94.25 136 MET A CA 1
ATOM 987 C C . MET A 1 136 ? -4.815 -14.105 8.069 1.00 94.25 136 MET A C 1
ATOM 989 O O . MET A 1 136 ? -4.306 -14.327 6.971 1.00 94.25 136 MET A O 1
ATOM 993 N N . TYR A 1 137 ? -6.139 -14.010 8.217 1.00 94.31 137 TYR A N 1
ATOM 994 C CA . TYR A 1 137 ? -7.064 -14.149 7.090 1.00 94.31 137 TYR A CA 1
ATOM 995 C C . TYR A 1 137 ? -6.922 -13.018 6.071 1.00 94.31 137 TYR A C 1
ATOM 997 O O . TYR A 1 137 ? -6.966 -13.275 4.869 1.00 94.31 137 TYR A O 1
ATOM 1005 N N . ALA A 1 138 ? -6.686 -11.790 6.529 1.00 93.12 138 ALA A N 1
ATOM 1006 C CA . ALA A 1 138 ? -6.433 -10.648 5.664 1.00 93.12 138 ALA A CA 1
ATOM 1007 C C . ALA A 1 138 ? -5.168 -10.843 4.823 1.00 93.12 138 ALA A C 1
ATOM 1009 O O . ALA A 1 138 ? -5.171 -10.481 3.654 1.00 93.12 138 ALA A O 1
ATOM 1010 N N . LEU A 1 139 ? -4.114 -11.468 5.355 1.00 92.94 139 LEU A N 1
ATOM 1011 C CA . LEU A 1 139 ? -2.925 -11.824 4.575 1.00 92.94 139 LEU A CA 1
ATOM 1012 C C . LEU A 1 139 ? -3.208 -12.965 3.591 1.00 92.94 139 LEU A C 1
ATOM 1014 O O . LEU A 1 139 ? -2.847 -12.862 2.420 1.00 92.94 139 LEU A O 1
ATOM 1018 N N . ILE A 1 140 ? -3.892 -14.023 4.041 1.00 95.38 140 ILE A N 1
ATOM 1019 C CA . ILE A 1 140 ? -4.233 -15.186 3.205 1.00 95.38 140 ILE A CA 1
ATOM 1020 C C . ILE A 1 140 ? -5.105 -14.784 2.013 1.00 95.38 140 ILE A C 1
ATOM 1022 O O . ILE A 1 140 ? -4.909 -15.305 0.922 1.00 95.38 140 ILE A O 1
ATOM 1026 N N . VAL A 1 141 ? -6.054 -13.866 2.199 1.00 95.44 141 VAL A N 1
ATOM 1027 C CA . VAL A 1 141 ? -6.942 -13.385 1.128 1.00 95.44 141 VAL A CA 1
ATOM 1028 C C . VAL A 1 141 ? -6.323 -12.200 0.388 1.00 95.44 141 VAL A C 1
ATOM 1030 O O . VAL A 1 141 ? -6.392 -12.117 -0.840 1.00 95.44 141 VAL A O 1
ATOM 1033 N N . GLY A 1 142 ? -5.689 -11.287 1.116 1.00 93.88 142 GLY A N 1
ATOM 1034 C CA . GLY A 1 142 ? -5.141 -10.043 0.593 1.00 93.88 142 GLY A CA 1
ATOM 1035 C C . GLY A 1 142 ? -3.958 -10.259 -0.338 1.00 93.88 142 GLY A C 1
ATOM 1036 O O . GLY A 1 142 ? -3.942 -9.673 -1.414 1.00 93.88 142 GLY A O 1
ATOM 1037 N N . VAL A 1 143 ? -3.004 -11.132 0.002 1.00 94.25 143 VAL A N 1
ATOM 1038 C CA . VAL A 1 143 ? -1.828 -11.375 -0.856 1.00 94.25 143 VAL A CA 1
ATOM 1039 C C . VAL A 1 143 ? -2.233 -11.938 -2.229 1.00 94.25 143 VAL A C 1
ATOM 1041 O O . VAL A 1 143 ? -1.831 -11.351 -3.238 1.00 94.25 143 VAL A O 1
ATOM 1044 N N . PRO A 1 144 ? -3.075 -12.988 -2.334 1.00 95.31 144 PRO A N 1
ATOM 1045 C CA . PRO A 1 144 ? -3.604 -13.432 -3.622 1.00 95.31 144 PRO A CA 1
ATOM 1046 C C . PRO A 1 144 ? -4.406 -12.350 -4.343 1.00 95.31 144 PRO A C 1
ATOM 1048 O O . PRO A 1 144 ? -4.251 -12.183 -5.550 1.00 95.31 144 PRO A O 1
ATOM 1051 N N . THR A 1 145 ? -5.219 -11.576 -3.619 1.00 96.12 145 THR A N 1
ATOM 1052 C CA . THR A 1 145 ? -6.006 -10.486 -4.215 1.00 96.12 145 THR A CA 1
ATOM 1053 C C . THR A 1 145 ? -5.098 -9.422 -4.830 1.00 96.12 145 THR A C 1
ATOM 1055 O O . THR A 1 145 ? -5.296 -9.046 -5.982 1.00 96.12 145 THR A O 1
ATOM 1058 N N . ALA A 1 146 ? -4.055 -8.992 -4.117 1.00 95.62 146 ALA A N 1
ATOM 1059 C CA . ALA A 1 146 ? -3.073 -8.025 -4.600 1.00 95.62 146 ALA A CA 1
ATOM 1060 C C . ALA A 1 146 ? -2.281 -8.571 -5.797 1.00 95.62 146 ALA A C 1
ATOM 1062 O O . ALA A 1 146 ? -2.036 -7.846 -6.759 1.00 95.62 146 ALA A O 1
ATOM 1063 N N . ALA A 1 147 ? -1.915 -9.855 -5.774 1.00 95.69 147 ALA A N 1
ATOM 1064 C CA . ALA A 1 147 ? -1.220 -10.509 -6.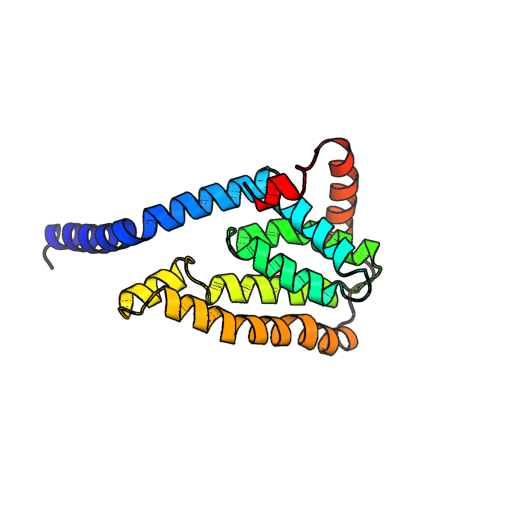878 1.00 95.69 147 ALA A CA 1
ATOM 1065 C C . ALA A 1 147 ? -2.085 -10.569 -8.152 1.00 95.69 147 ALA A C 1
ATOM 1067 O O . ALA A 1 147 ? -1.609 -10.265 -9.249 1.00 95.69 147 ALA A O 1
ATOM 1068 N N . ILE A 1 148 ? -3.365 -10.928 -8.007 1.00 96.25 148 ILE A N 1
ATOM 1069 C CA . ILE A 1 148 ? -4.307 -11.053 -9.123 1.00 96.25 148 ILE A CA 1
ATOM 1070 C C . ILE A 1 148 ? -4.681 -9.671 -9.671 1.00 96.25 148 ILE A C 1
ATOM 1072 O O . ILE A 1 148 ? -4.523 -9.428 -10.866 1.00 96.25 148 ILE A O 1
ATOM 1076 N N . ALA A 1 149 ? -5.137 -8.760 -8.806 1.00 95.31 149 ALA A N 1
ATOM 1077 C CA . ALA A 1 149 ? -5.601 -7.425 -9.189 1.00 95.31 149 ALA A CA 1
ATOM 1078 C C . ALA A 1 149 ? -4.462 -6.470 -9.579 1.00 95.31 149 ALA A C 1
ATOM 1080 O O . ALA A 1 149 ? -4.690 -5.494 -10.289 1.00 95.31 149 ALA A O 1
ATOM 1081 N N . GLY A 1 150 ? -3.241 -6.740 -9.120 1.00 95.25 150 GLY A N 1
ATOM 1082 C CA . GLY A 1 150 ? -2.060 -5.949 -9.426 1.00 95.25 150 GLY A CA 1
ATOM 1083 C C . GLY A 1 150 ? -1.270 -6.538 -10.599 1.00 95.25 150 GLY A C 1
ATOM 1084 O O . GLY A 1 150 ? -1.639 -6.311 -11.749 1.00 95.25 150 GLY A O 1
ATOM 1085 N N . PRO A 1 151 ? -0.175 -7.282 -10.351 1.00 94.31 151 PRO A N 1
ATOM 1086 C CA . PRO A 1 151 ? 0.739 -7.768 -11.388 1.00 94.31 151 PRO A CA 1
ATOM 1087 C C . PRO A 1 151 ? 0.094 -8.553 -12.537 1.00 94.31 151 PRO A C 1
ATOM 1089 O O . PRO A 1 151 ? 0.449 -8.339 -13.700 1.00 94.31 151 PRO A O 1
ATOM 1092 N N . LEU A 1 152 ? -0.824 -9.479 -12.234 1.00 94.81 152 LEU A N 1
ATOM 1093 C CA . LEU A 1 152 ? -1.451 -10.317 -13.261 1.00 94.81 152 LEU A CA 1
ATOM 1094 C C . LEU A 1 152 ? -2.397 -9.492 -14.137 1.00 94.81 152 LEU A C 1
ATOM 1096 O O . LEU A 1 152 ? -2.303 -9.544 -15.365 1.00 94.81 152 LEU A O 1
ATOM 1100 N N . PHE A 1 153 ? -3.270 -8.702 -13.514 1.00 94.75 153 PHE A N 1
ATOM 1101 C CA . PHE A 1 153 ? -4.184 -7.822 -14.231 1.00 94.75 153 PHE A CA 1
ATOM 1102 C C . PHE A 1 153 ? -3.441 -6.747 -15.037 1.00 94.75 153 PHE A C 1
ATOM 1104 O O . PHE A 1 153 ? -3.775 -6.511 -16.197 1.00 94.75 153 PHE A O 1
ATOM 1111 N N . ALA A 1 154 ? -2.373 -6.170 -14.479 1.00 93.81 154 ALA A N 1
ATOM 1112 C CA . ALA A 1 154 ? -1.532 -5.199 -15.171 1.00 93.81 154 ALA A CA 1
ATOM 1113 C C . ALA A 1 154 ? -0.950 -5.777 -16.470 1.00 93.81 154 ALA A C 1
ATOM 1115 O O . ALA A 1 154 ? -1.037 -5.137 -17.512 1.00 93.81 154 ALA A O 1
ATOM 1116 N N . LYS A 1 155 ? -0.439 -7.018 -16.454 1.00 91.88 155 LYS A N 1
ATOM 1117 C CA . LYS A 1 155 ? 0.055 -7.692 -17.672 1.00 91.88 155 LYS A CA 1
ATOM 1118 C C . LYS A 1 155 ? -1.019 -7.905 -18.732 1.00 91.88 155 LYS A C 1
ATOM 1120 O O . LYS A 1 155 ? -0.716 -7.867 -19.924 1.00 91.88 155 LYS A O 1
ATOM 1125 N N . LEU A 1 156 ? -2.254 -8.173 -18.314 1.00 92.88 156 LEU A N 1
ATOM 1126 C CA . LEU A 1 156 ? -3.368 -8.372 -19.234 1.00 92.88 156 LEU A CA 1
ATOM 1127 C C . LEU A 1 156 ? -3.769 -7.053 -19.905 1.00 92.88 156 LEU A C 1
ATOM 1129 O O . LEU A 1 156 ? -3.962 -7.003 -21.121 1.00 92.88 156 LEU A O 1
ATOM 1133 N N . ILE A 1 157 ? -3.895 -5.988 -19.114 1.00 93.19 157 ILE A N 1
ATOM 1134 C CA . ILE A 1 157 ? -4.440 -4.712 -19.579 1.00 93.19 157 ILE A CA 1
ATOM 1135 C C . ILE A 1 157 ? -3.397 -3.840 -20.286 1.00 93.19 157 ILE A C 1
ATOM 1137 O O . ILE A 1 157 ? -3.760 -3.077 -21.176 1.00 93.19 157 ILE A O 1
ATOM 1141 N N . ASP A 1 158 ? -2.108 -4.012 -19.985 1.00 90.62 158 ASP A N 1
ATOM 1142 C CA . ASP A 1 158 ? -1.002 -3.289 -20.630 1.00 90.62 158 ASP A CA 1
ATOM 1143 C C . ASP A 1 158 ? -1.005 -3.435 -22.161 1.00 90.62 158 ASP A C 1
ATOM 1145 O O . ASP A 1 158 ? -0.754 -2.483 -22.889 1.00 90.62 158 ASP A O 1
ATOM 1149 N N . ARG A 1 159 ? -1.413 -4.602 -22.677 1.00 88.69 159 ARG A N 1
ATOM 1150 C CA . ARG A 1 159 ? -1.557 -4.839 -24.126 1.00 88.69 159 ARG A CA 1
ATO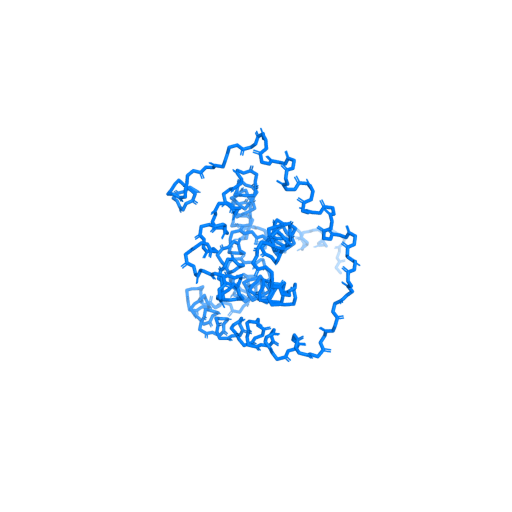M 1151 C C . ARG A 1 159 ? -2.708 -4.070 -24.776 1.00 88.69 159 ARG A C 1
ATOM 1153 O O . ARG A 1 159 ? -2.723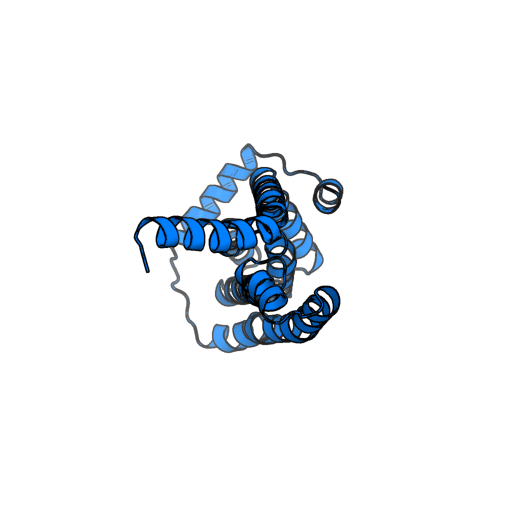 -3.908 -25.994 1.00 88.69 159 ARG A O 1
ATOM 1160 N N . HIS A 1 160 ? -3.686 -3.654 -23.981 1.00 88.69 160 HIS A N 1
ATOM 1161 C CA . HIS A 1 160 ? -4.914 -3.012 -24.442 1.00 88.69 160 HIS A CA 1
ATOM 1162 C C . HIS A 1 160 ? -4.892 -1.496 -24.218 1.00 88.69 160 HIS A C 1
ATOM 1164 O O . HIS A 1 160 ? -5.592 -0.762 -24.914 1.00 88.69 160 HIS A O 1
ATOM 1170 N N . VAL A 1 161 ? -4.083 -1.015 -23.271 1.00 88.81 161 VAL A N 1
ATOM 1171 C CA . VAL A 1 161 ? -3.987 0.401 -22.910 1.00 88.81 161 VAL A CA 1
ATOM 1172 C C . VAL A 1 161 ? -2.793 1.029 -23.613 1.00 88.81 161 VAL A C 1
ATOM 1174 O O . VAL A 1 161 ? -1.643 0.744 -23.299 1.00 88.81 161 VAL A O 1
ATOM 1177 N N . LYS A 1 162 ? -3.071 1.938 -24.550 1.00 81.88 162 LYS A N 1
ATOM 1178 C CA . LYS A 1 162 ? -2.039 2.781 -25.160 1.00 81.88 162 LYS A CA 1
ATOM 1179 C C . LYS A 1 162 ? -1.860 4.037 -24.321 1.00 81.88 162 LYS A C 1
ATOM 1181 O O . LYS A 1 162 ? -2.788 4.834 -24.194 1.00 81.88 162 LYS A O 1
ATOM 1186 N N . LEU A 1 163 ? -0.673 4.197 -23.749 1.00 84.00 163 LEU A N 1
ATOM 1187 C CA . LEU A 1 163 ? -0.309 5.418 -23.042 1.00 84.00 163 LEU A CA 1
ATOM 1188 C C . LEU A 1 163 ? 0.030 6.534 -24.048 1.00 84.00 163 LEU A C 1
ATOM 1190 O O . LEU A 1 163 ? 0.572 6.236 -25.115 1.00 84.00 163 LEU A O 1
ATOM 1194 N N . PRO A 1 164 ? -0.271 7.807 -23.732 1.00 79.50 164 PRO A N 1
ATOM 1195 C CA . PRO A 1 164 ? 0.180 8.940 -24.534 1.00 79.50 164 PRO A CA 1
ATOM 1196 C C . PRO A 1 164 ? 1.712 8.990 -24.596 1.00 79.50 164 PRO A C 1
ATOM 1198 O O . PRO A 1 164 ? 2.370 8.760 -23.582 1.00 79.50 164 PRO A O 1
ATOM 1201 N N . GLU A 1 165 ? 2.272 9.341 -25.757 1.00 70.81 165 GLU A N 1
ATOM 1202 C CA . GLU A 1 165 ? 3.730 9.487 -25.935 1.00 70.81 165 GLU A CA 1
ATOM 1203 C C . GLU A 1 165 ? 4.318 10.586 -25.042 1.00 70.81 165 GLU A C 1
ATOM 1205 O O . GLU A 1 165 ? 5.444 10.474 -24.564 1.00 70.81 165 GLU A O 1
ATOM 1210 N N . VAL A 1 166 ? 3.532 11.634 -24.780 1.00 73.31 166 VAL A N 1
ATOM 1211 C CA . VAL A 1 166 ? 3.907 12.740 -23.902 1.00 73.31 166 VAL A CA 1
ATOM 1212 C C . VAL A 1 166 ? 2.999 12.733 -22.684 1.00 73.31 166 VAL A C 1
ATOM 1214 O O . VAL A 1 166 ? 1.788 12.931 -22.788 1.00 73.31 166 VAL A O 1
ATOM 1217 N N . ASN A 1 167 ? 3.601 12.531 -21.515 1.00 80.38 167 ASN A N 1
ATOM 1218 C CA . ASN A 1 167 ? 2.921 12.640 -20.235 1.00 80.38 167 ASN A CA 1
ATOM 1219 C C . ASN A 1 167 ? 3.555 13.787 -19.421 1.00 80.38 167 ASN A C 1
ATOM 1221 O O . ASN A 1 167 ? 4.661 13.614 -18.904 1.00 80.38 167 ASN A O 1
ATOM 1225 N N . PRO A 1 168 ? 2.880 14.945 -19.285 1.00 79.00 168 PRO A N 1
ATOM 1226 C CA . PRO A 1 168 ? 3.435 16.101 -18.578 1.00 79.00 168 PRO A CA 1
ATOM 1227 C C . PRO A 1 168 ? 3.690 15.830 -17.086 1.00 79.00 168 PRO A C 1
ATOM 1229 O O . PRO A 1 168 ? 4.656 16.346 -16.535 1.00 79.00 168 PRO A O 1
ATOM 1232 N N . LEU A 1 169 ? 2.899 14.957 -16.448 1.00 80.56 169 LEU A N 1
ATOM 1233 C CA . LEU A 1 169 ? 3.145 14.522 -15.066 1.00 80.56 169 LEU A CA 1
ATOM 1234 C C . LEU A 1 169 ? 4.416 13.672 -14.964 1.00 80.56 169 LEU A C 1
ATOM 1236 O O . LEU A 1 169 ? 5.189 13.824 -14.024 1.00 80.56 169 LEU A O 1
ATOM 1240 N N . ALA A 1 170 ? 4.663 12.800 -15.945 1.00 78.31 170 ALA A N 1
ATOM 1241 C CA . ALA A 1 170 ? 5.886 12.001 -15.970 1.00 78.31 170 ALA A CA 1
ATOM 1242 C C . ALA A 1 170 ? 7.137 12.881 -16.135 1.00 78.31 170 ALA A C 1
ATOM 1244 O O . ALA A 1 170 ? 8.159 12.611 -15.503 1.00 78.31 170 ALA A O 1
ATOM 1245 N N . ALA A 1 171 ? 7.060 13.942 -16.947 1.00 77.50 171 ALA A N 1
ATOM 1246 C CA . ALA A 1 171 ? 8.144 14.913 -17.089 1.00 77.50 171 ALA A CA 1
ATOM 1247 C C . ALA A 1 171 ? 8.433 15.610 -15.751 1.00 77.50 171 ALA A C 1
ATOM 1249 O O . ALA A 1 171 ? 9.552 15.516 -15.251 1.00 77.50 171 ALA A O 1
ATOM 1250 N N . GLN A 1 172 ? 7.402 16.168 -15.107 1.00 79.75 172 GLN A N 1
ATOM 1251 C CA . GLN A 1 172 ? 7.534 16.854 -13.820 1.00 79.75 172 GLN A CA 1
ATOM 1252 C C . GLN A 1 172 ? 8.175 15.967 -12.738 1.00 79.75 172 GLN A C 1
ATOM 1254 O O . GLN A 1 172 ? 9.169 16.356 -12.130 1.00 79.75 172 GLN A O 1
ATOM 1259 N N . PHE A 1 173 ? 7.662 14.750 -12.524 1.00 79.19 173 PHE A N 1
ATOM 1260 C CA . PHE A 1 173 ? 8.165 13.875 -11.458 1.00 79.19 173 PHE A CA 1
ATOM 1261 C C . PHE A 1 173 ? 9.551 13.279 -11.737 1.00 79.19 173 PHE A C 1
ATOM 1263 O O . PHE A 1 173 ? 10.248 12.871 -10.805 1.00 79.19 173 PHE A O 1
ATOM 1270 N N . THR A 1 174 ? 9.965 13.194 -13.004 1.00 71.69 174 THR A N 1
ATOM 1271 C CA . THR A 1 174 ? 11.302 12.686 -13.347 1.00 71.69 174 THR A CA 1
ATOM 1272 C C . THR A 1 174 ? 12.358 13.790 -13.307 1.00 71.69 174 THR A C 1
ATOM 1274 O O . THR A 1 174 ? 13.468 13.525 -12.854 1.00 71.69 174 THR A O 1
ATOM 1277 N N . GLU A 1 175 ? 12.005 15.027 -13.664 1.00 67.31 175 GLU A N 1
ATOM 1278 C CA . GLU A 1 175 ? 12.864 16.210 -13.503 1.00 67.31 175 GLU A CA 1
ATOM 1279 C C . GLU A 1 175 ? 13.018 16.625 -12.029 1.00 67.31 175 GLU A C 1
ATOM 1281 O O . GLU A 1 175 ? 14.122 16.938 -11.580 1.00 67.31 175 GLU A O 1
ATOM 1286 N N . GLU A 1 176 ? 11.946 16.569 -11.228 1.00 60.28 176 GLU A N 1
ATOM 1287 C CA . GLU A 1 176 ? 12.024 16.790 -9.775 1.00 60.28 176 GLU A CA 1
ATOM 1288 C C . GLU A 1 176 ? 12.936 15.759 -9.098 1.00 60.28 176 GLU A C 1
ATOM 1290 O O . GLU A 1 176 ? 13.769 16.120 -8.269 1.00 60.28 176 GLU A O 1
ATOM 1295 N N . ALA A 1 177 ? 12.847 14.481 -9.476 1.00 56.94 177 ALA A N 1
ATOM 1296 C CA . ALA A 1 177 ? 13.689 13.436 -8.898 1.00 56.94 177 ALA A CA 1
ATOM 1297 C C . ALA A 1 177 ? 15.176 13.570 -9.268 1.00 56.94 177 ALA A C 1
ATOM 1299 O O . ALA A 1 177 ? 16.042 13.243 -8.453 1.00 56.94 177 ALA A O 1
ATOM 1300 N N . GLU A 1 178 ? 15.495 14.064 -10.467 1.00 56.53 178 GLU A N 1
ATOM 1301 C CA . GLU A 1 178 ? 16.873 14.403 -10.842 1.00 56.53 178 GLU A CA 1
ATOM 1302 C C . GLU A 1 178 ? 17.405 15.602 -10.043 1.00 56.53 178 GLU A C 1
ATOM 1304 O O . GLU A 1 178 ? 18.557 15.572 -9.607 1.00 56.53 178 GLU A O 1
ATOM 1309 N N . ASN A 1 179 ? 16.559 16.591 -9.740 1.00 52.34 179 ASN A N 1
ATOM 1310 C CA . ASN A 1 179 ? 16.916 17.727 -8.885 1.00 52.34 179 ASN A CA 1
ATOM 1311 C C . ASN A 1 179 ? 17.066 17.353 -7.392 1.00 52.34 179 ASN A C 1
ATOM 1313 O O . ASN A 1 179 ? 17.934 17.893 -6.703 1.00 52.34 179 ASN A O 1
ATOM 1317 N N . ILE A 1 180 ? 16.278 16.399 -6.876 1.00 52.97 180 ILE A N 1
ATOM 1318 C CA . ILE A 1 180 ? 16.323 15.955 -5.464 1.00 52.97 180 ILE A CA 1
ATOM 1319 C C . ILE A 1 180 ? 17.568 15.104 -5.153 1.00 52.97 180 ILE A C 1
ATOM 1321 O O . ILE A 1 180 ? 18.080 15.146 -4.028 1.00 52.97 180 ILE A O 1
ATOM 1325 N N . LYS A 1 181 ? 18.130 14.394 -6.146 1.00 51.28 181 LYS A N 1
ATOM 1326 C CA . LYS A 1 181 ? 19.387 13.630 -5.993 1.00 51.28 181 LYS A CA 1
ATOM 1327 C C . LYS A 1 181 ? 20.583 14.484 -5.545 1.00 51.28 181 LYS A C 1
ATOM 1329 O O . LYS A 1 181 ? 21.566 13.922 -5.069 1.00 51.28 181 LYS A O 1
ATOM 1334 N N . GLY A 1 182 ? 20.509 15.812 -5.664 1.00 48.06 182 GLY A N 1
ATOM 1335 C CA . GLY A 1 182 ? 21.570 16.731 -5.247 1.00 48.06 182 GLY A CA 1
ATOM 1336 C C . GLY A 1 182 ? 21.606 17.089 -3.755 1.00 48.06 182 GLY A C 1
ATOM 1337 O O . GLY A 1 182 ? 22.627 17.600 -3.303 1.00 48.06 182 GLY A O 1
ATOM 1338 N N . THR A 1 183 ? 20.543 16.854 -2.971 1.00 49.97 183 THR A N 1
ATOM 1339 C CA . THR A 1 183 ? 20.424 17.473 -1.627 1.00 49.97 183 THR A CA 1
ATOM 1340 C C . THR A 1 183 ? 19.954 16.559 -0.493 1.00 49.97 183 THR A C 1
ATOM 1342 O O . THR A 1 183 ? 20.125 16.932 0.668 1.00 49.97 183 THR A O 1
ATOM 1345 N N . ARG A 1 184 ? 19.417 15.357 -0.761 1.00 58.34 184 ARG A N 1
ATOM 1346 C CA . ARG A 1 184 ? 18.870 14.474 0.290 1.00 58.34 184 ARG A CA 1
ATOM 1347 C C . ARG A 1 184 ? 19.661 13.167 0.423 1.00 58.34 184 ARG A C 1
ATOM 1349 O O . ARG A 1 184 ? 19.592 12.298 -0.439 1.00 58.34 184 ARG A O 1
ATOM 1356 N N . GLN A 1 185 ? 20.405 13.011 1.521 1.00 65.12 185 GLN A N 1
ATOM 1357 C CA . GLN A 1 185 ? 21.017 11.726 1.883 1.00 65.12 185 GLN A CA 1
ATOM 1358 C C . GLN A 1 185 ? 19.944 10.791 2.450 1.00 65.12 185 GLN A C 1
ATOM 1360 O O . GLN A 1 185 ? 19.326 11.094 3.468 1.00 65.12 185 GLN A O 1
ATOM 1365 N N . LEU A 1 186 ? 19.714 9.662 1.779 1.00 74.81 186 LEU A N 1
ATOM 1366 C CA . LEU A 1 186 ? 18.774 8.639 2.238 1.00 74.81 186 LEU A CA 1
ATOM 1367 C C . LEU A 1 186 ? 19.394 7.810 3.378 1.00 74.81 186 LEU A C 1
ATOM 1369 O O . LEU A 1 186 ? 20.583 7.479 3.302 1.00 74.81 186 LEU A O 1
ATOM 1373 N N . PRO A 1 187 ? 18.617 7.419 4.405 1.00 74.44 187 PRO A N 1
ATOM 1374 C CA . PRO A 1 187 ? 19.097 6.520 5.448 1.00 74.44 187 PRO A CA 1
ATOM 1375 C C . PRO A 1 187 ? 19.486 5.153 4.865 1.00 74.44 187 PRO A C 1
ATOM 1377 O O . PRO A 1 187 ? 18.991 4.723 3.820 1.00 74.44 187 PRO A O 1
ATOM 1380 N N . GLY A 1 188 ? 20.404 4.453 5.536 1.00 76.00 188 GLY A N 1
ATOM 1381 C CA . GLY A 1 188 ? 20.801 3.102 5.139 1.00 76.00 188 GLY A CA 1
ATOM 1382 C C . GLY A 1 188 ? 19.644 2.109 5.284 1.00 76.00 188 GLY A C 1
ATOM 1383 O O . GLY A 1 188 ? 18.891 2.181 6.248 1.00 76.00 188 GLY A O 1
ATOM 1384 N N . PHE A 1 189 ? 19.541 1.137 4.370 1.00 75.75 189 PHE A N 1
ATOM 1385 C CA . PHE A 1 189 ? 18.431 0.165 4.334 1.00 75.75 189 PHE A CA 1
ATOM 1386 C C . PHE A 1 189 ? 18.242 -0.599 5.654 1.00 75.75 189 PHE A C 1
ATOM 1388 O O . PHE A 1 189 ? 17.116 -0.790 6.099 1.00 75.75 189 PHE A O 1
ATOM 1395 N N . GLY A 1 190 ? 19.343 -0.989 6.307 1.00 73.88 190 GLY A N 1
ATOM 1396 C CA . GLY A 1 190 ? 19.285 -1.647 7.614 1.00 73.88 190 GLY A CA 1
ATOM 1397 C C . GLY A 1 190 ? 18.683 -0.748 8.694 1.00 73.88 190 GLY A C 1
ATOM 1398 O O . GLY A 1 190 ? 17.850 -1.206 9.460 1.00 73.88 190 GLY A O 1
ATOM 1399 N N . ILE A 1 191 ? 19.032 0.541 8.710 1.00 76.81 191 ILE A N 1
ATOM 1400 C CA . ILE A 1 191 ? 18.436 1.501 9.648 1.00 76.81 191 ILE A CA 1
ATOM 1401 C C . ILE A 1 191 ? 16.935 1.599 9.363 1.00 76.81 191 ILE A C 1
ATOM 1403 O O . ILE A 1 191 ? 16.142 1.395 10.264 1.00 76.81 191 ILE A O 1
ATOM 1407 N N . THR A 1 192 ? 16.549 1.763 8.097 1.00 77.00 192 THR A N 1
ATOM 1408 C CA . THR A 1 192 ? 15.148 1.888 7.676 1.00 77.00 192 THR A CA 1
ATOM 1409 C C . THR A 1 192 ? 14.252 0.690 8.015 1.00 77.00 192 THR A C 1
ATOM 1411 O O . THR A 1 192 ? 13.060 0.876 8.213 1.00 77.00 192 THR A O 1
ATOM 1414 N N . ILE A 1 193 ? 14.779 -0.537 8.052 1.00 73.19 193 ILE A N 1
ATOM 1415 C CA . ILE A 1 193 ? 13.986 -1.712 8.457 1.00 73.19 193 ILE A CA 1
ATOM 1416 C C . ILE A 1 193 ? 13.802 -1.782 9.979 1.00 73.19 193 ILE A C 1
ATOM 1418 O O . ILE A 1 193 ? 12.779 -2.280 10.443 1.00 73.19 193 ILE A O 1
ATOM 1422 N N . PHE A 1 194 ? 14.795 -1.333 10.752 1.00 67.62 194 PHE A N 1
ATOM 1423 C CA . PHE A 1 194 ? 14.819 -1.479 12.211 1.00 67.62 194 PHE A CA 1
ATOM 1424 C C . PHE A 1 194 ? 14.358 -0.226 12.983 1.00 67.62 194 PHE A C 1
ATOM 1426 O O . PHE A 1 194 ? 14.294 -0.284 14.212 1.00 67.62 194 PHE A O 1
ATOM 1433 N N . THR A 1 195 ? 14.036 0.878 12.297 1.00 57.16 195 THR A N 1
ATOM 1434 C CA . THR A 1 195 ? 13.501 2.132 12.869 1.00 57.16 195 THR A CA 1
ATOM 1435 C C . THR A 1 195 ? 12.173 2.503 12.236 1.00 57.16 195 THR A C 1
ATOM 1437 O O . THR A 1 195 ? 11.232 2.812 12.993 1.00 57.16 195 THR A O 1
#

Secondary structure (DSSP, 8-state):
--HHHHHHHHHHHHHHHHHHHHHHHHHHHHHHHHHHHTTHHHHHHHHHHHHH-GGGHHHHHHHHHHHHHTTS-HHHHHHHHHHHHHHHHHHHT--HHHHHHHHHHHHHHHHHHSTTSHHHHHHHHHTT--HHHHHHHHHHHHHHHHHIIIIIHHHHHHTT-PPPS--HHHHHHHHHHHHHTTT-PPPPHHHHHH-

Foldseek 3Di:
DPPVVVVVVVCCVVVVLCVVQVVVVVVLAVQLVCCLVLCLLVQQLVVLCVVCDLVCLQVSLLVSLQVSLQSHALVSQCVSCVLVLLQSCVVSVHDSLSRVQLNSLSNCLNLPQAPPNSVNVVVCVVVVHDNVVSNVVSCVVSVVSSVCRTNVVSVVCVVVDDDDPDDVVSVVSNVVVVVPVVPRDHDDNVVSVVD

Radius of gyration: 19.62 Å; chains: 1; bounding box: 56×33×53 Å